Protein 7NGG (pdb70)

Radius of gyration: 19.02 Å; Cα contacts (8 Å, |Δi|>4): 166; chains: 1; bounding box: 42×58×30 Å

Foldseek 3Di:
DLVLLLVQLLVQLLVVLVPDALVPQALCSSCVSSVHDSVVSCVNPVGSLRSLLVNLLVLLVQLVVVLVVCVVPPDPDDPLVSVLVNLVSCLVSCLVRLSSLLNLVVCLVPDVSSVVSVVVSLLVQLVVQLVVLVVCVVVPQAPDDDNSSVVSNVLSVCSSVQSNCCSVVHVVHDPSVCSSVVSSVVVVCVSHPD

Secondary structure (DSSP, 8-state):
-HHHHHHHHHHHHHHHHTTS-GGG--HHHHHHHHT--HHHHHHH-SSHHHHHHHHHHHHHHHHHHHHHHHHHS--S--HHHHHHHHHHHHHHHHHTTHHHHHHHHHHTTT-HHHHHHHHHHHHHHHHHHHHHHHHHHHTTSS---S-HHHHHHHHHHHHHHHHHHHHHT-SS---HHHHHHHHHHHHHHHHH--

Sequence (194 aa):
SGDDRELAILATAENLLEDRPLADISVDDLAKGAGISRPTFYFYFPSKEAVLLTLLDRVVNQADMMALQTLAENPADTDRENMWRTGINVFFETFGSHKAVTRAGQAARATSVEVAELWSTFMQKWIAYTAAVIDAERDRGAAPRTLPAHELATALNLMNERTLFASFAGEQPSVPEARVLDTLVHIWVTSIYGE

Nearest PDB structures (foldseek):
  5nim-assembly1_A  TM=1.004E+00  e=4.561E-25  Mycobacterium tuberculosis
  5nz0-assembly1_A-2  TM=1.003E+00  e=1.054E-24  Mycobacterium tuberculosis H37Rv
  6ho0-assembly1_A-2  TM=9.943E-01  e=3.534E-24  Mycobacterium tuberculosis H37Rv
  5mym-assembly2_C  TM=9.877E-01  e=7.442E-24  Mycobacterium tuberculosis H37Rv
  3qpl-assembly1_A  TM=9.976E-01  e=2.273E-23  Mycobacterium tuberculosis

B-factor: mean 25.17, std 18.99, range [9.94, 260.42]

Solvent-accessible surface area: 10294 Å² total; per-residue (Å²): 94,35,109,90,101,59,110,34,0,12,61,17,1,29,87,33,3,106,122,77,84,24,86,89,1,48,17,79,47,0,4,176,52,14,69,25,57,105,100,38,0,93,165,40,11,104,35,40,97,24,0,5,37,47,0,3,58,97,0,0,52,87,0,5,117,38,21,70,72,42,50,128,88,106,50,149,55,92,109,74,55,68,19,61,44,12,11,48,20,35,31,92,15,7,21,75,34,71,7,0,6,118,13,0,34,72,15,86,95,126,27,109,113,2,38,107,27,7,54,80,22,16,112,98,9,13,53,88,10,8,55,26,0,63,55,10,20,110,158,68,29,6,24,163,66,100,76,11,102,114,10,0,41,60,9,15,94,43,23,31,143,28,10,26,6,8,28,56,59,68,187,111,46,40,87,58,100,120,0,36,60,42,2,2,115,63,10,20,69,40,0,16,35,183

Structure (mmCIF, N/CA/C/O backbone):
data_7NGG
#
_entry.id   7NGG
#
_cell.length_a   121.814
_cell.length_b   121.814
_cell.length_c   33.587
_cell.angle_alpha   90.000
_cell.angle_beta   90.000
_cell.angle_gamma   90.000
#
_symmetry.space_group_name_H-M   'P 41 21 2'
#
loop_
_entity.id
_entity.type
_entity.pdbx_description
1 polymer 'HTH-type transcriptional regulator EthR'
2 non-polymer ~{N}-(4-chlorophenyl)-4-methyl-piperidine-1-carboxamide
3 water water
#
loop_
_atom_site.group_PDB
_atom_site.id
_atom_site.type_symbol
_atom_site.label_atom_id
_atom_site.label_alt_id
_atom_site.label_comp_id
_atom_site.label_asym_id
_atom_site.label_entity_id
_atom_site.label_seq_id
_atom_site.pdbx_PDB_ins_code
_atom_site.Cartn_x
_atom_site.Cartn_y
_atom_site.Cartn_z
_atom_site.occupancy
_atom_site.B_iso_or_equiv
_atom_site.auth_seq_id
_atom_site.auth_comp_id
_atom_site.auth_asym_id
_atom_site.auth_atom_id
_atom_site.pdbx_PDB_model_num
ATOM 1 N N . SER A 1 21 ? -14.452 -64.460 0.509 1.00 59.52 21 SER C N 1
ATOM 2 C CA . SER A 1 21 ? -15.826 -64.664 -0.037 1.00 56.82 21 SER C CA 1
ATOM 3 C C . SER A 1 21 ? -16.861 -63.837 0.731 1.00 55.73 21 SER C C 1
ATOM 4 O O . SER A 1 21 ? -17.861 -63.486 0.146 1.00 51.39 21 SER C O 1
ATOM 7 N N . GLY A 1 22 ? -16.661 -63.600 2.035 1.00 54.86 22 GLY C N 1
ATOM 8 C CA . GLY A 1 22 ? -17.546 -62.705 2.793 1.00 50.91 22 GLY C CA 1
ATOM 9 C C . GLY A 1 22 ? -17.237 -61.279 2.387 1.00 47.94 22 GLY C C 1
ATOM 10 O O . GLY A 1 22 ? -18.078 -60.559 1.858 1.00 38.15 22 GLY C O 1
ATOM 11 N N . ASP A 1 23 ? -15.959 -60.931 2.554 1.00 50.90 23 ASP C N 1
ATOM 12 C CA . ASP A 1 23 ? -15.407 -59.717 2.018 1.00 49.01 23 ASP C CA 1
ATOM 13 C C . ASP A 1 23 ? -15.785 -59.616 0.550 1.00 43.42 23 ASP C C 1
ATOM 14 O O . ASP A 1 23 ? -16.277 -58.592 0.142 1.00 40.61 23 ASP C O 1
ATOM 19 N N . ASP A 1 24 ? -15.586 -60.714 -0.194 1.00 43.64 24 ASP C N 1
ATOM 20 C CA . ASP A 1 24 ? -15.755 -60.691 -1.638 1.00 38.94 24 ASP C CA 1
ATOM 21 C C . ASP A 1 24 ? -17.202 -60.353 -2.033 1.00 31.24 24 ASP C C 1
ATOM 22 O O . ASP A 1 24 ? -17.378 -59.419 -2.816 1.00 30.47 24 ASP C O 1
ATOM 27 N N . ARG A 1 25 ? -18.209 -61.076 -1.526 1.00 29.51 25 ARG C N 1
ATOM 28 C CA . ARG A 1 25 ? -19.604 -60.812 -1.859 1.00 28.41 25 ARG C CA 1
ATOM 29 C C . ARG A 1 25 ? -19.992 -59.409 -1.390 1.00 25.51 25 ARG C C 1
ATOM 30 O O . ARG A 1 25 ? -20.717 -58.734 -2.096 1.00 25.69 25 ARG C O 1
ATOM 38 N N . GLU A 1 26 ? -19.502 -58.988 -0.219 1.00 25.70 26 GLU C N 1
ATOM 39 C CA . GLU A 1 26 ? -19.820 -57.643 0.266 1.00 24.79 26 GLU C CA 1
ATOM 40 C C . GLU A 1 26 ? -19.258 -56.594 -0.705 1.00 23.72 26 GLU C C 1
ATOM 41 O O . GLU A 1 26 ? -19.938 -55.638 -1.061 1.00 23.55 26 GLU C O 1
ATOM 47 N N . LEU A 1 27 ? -17.993 -56.756 -1.088 1.00 24.84 27 LEU C N 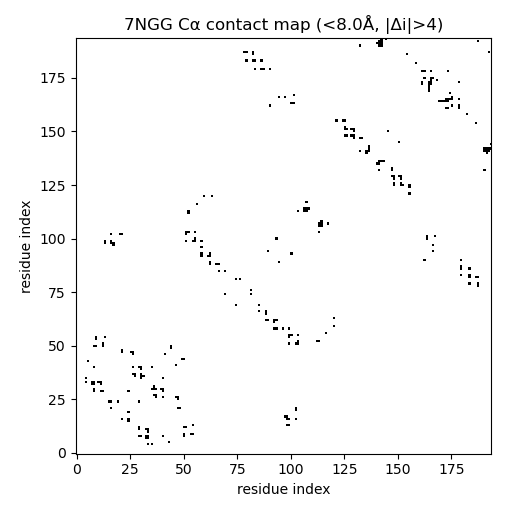1
ATOM 48 C CA . LEU A 1 27 ? -17.354 -55.804 -2.019 1.00 23.14 27 LEU C CA 1
ATOM 49 C C . LEU A 1 27 ? -18.099 -55.764 -3.353 1.00 21.88 27 LEU C C 1
ATOM 50 O O . LEU A 1 27 ? -18.225 -54.704 -3.958 1.00 23.04 27 LEU C O 1
ATOM 55 N N . ALA A 1 28 ? -18.574 -56.924 -3.809 1.00 21.82 28 ALA C N 1
ATOM 56 C CA . ALA A 1 28 ? -19.295 -57.016 -5.069 1.00 22.31 28 ALA C CA 1
ATOM 57 C C . ALA A 1 28 ? -20.635 -56.282 -4.958 1.00 20.29 28 ALA C C 1
ATOM 58 O O . ALA A 1 28 ? -21.075 -55.649 -5.899 1.00 20.41 28 ALA C O 1
ATOM 60 N N . ILE A 1 29 ? -21.301 -56.396 -3.800 1.00 19.34 29 ILE C N 1
ATOM 61 C CA . ILE A 1 29 ? -22.572 -55.664 -3.613 1.00 18.33 29 ILE C CA 1
ATOM 62 C C . ILE A 1 29 ? -22.284 -54.162 -3.727 1.00 17.94 29 ILE C C 1
ATOM 63 O O . ILE A 1 29 ? -23.044 -53.406 -4.362 1.00 17.45 29 ILE C O 1
ATOM 68 N N . LEU A 1 30 ? -21.216 -53.717 -3.057 1.00 19.20 30 LEU C N 1
ATOM 69 C CA . LEU A 1 30 ? -20.887 -52.287 -3.040 1.00 18.96 30 LEU C CA 1
ATOM 70 C C . LEU A 1 30 ? -20.543 -51.807 -4.451 1.00 18.12 30 LEU C C 1
ATOM 71 O O . LEU A 1 30 ? -20.949 -50.740 -4.826 1.00 18.99 30 LEU C O 1
ATOM 76 N N . ALA A 1 31 ? -19.733 -52.584 -5.160 1.00 18.78 31 ALA C N 1
ATOM 77 C CA . ALA A 1 31 ? -19.340 -52.199 -6.510 1.00 18.97 31 ALA C CA 1
ATOM 78 C C . ALA A 1 31 ? -20.560 -52.143 -7.438 1.00 18.39 31 ALA C C 1
ATOM 79 O O . ALA A 1 31 ? -20.702 -51.234 -8.284 1.00 20.52 31 ALA C O 1
ATOM 81 N N . THR A 1 32 ? -21.439 -53.138 -7.314 1.00 19.47 32 THR C N 1
ATOM 82 C CA . THR A 1 32 ? -22.666 -53.138 -8.081 1.00 18.75 32 THR C CA 1
ATOM 83 C C . THR A 1 32 ? -23.503 -51.888 -7.781 1.00 19.20 32 THR C C 1
ATOM 84 O O . THR A 1 32 ? -23.961 -51.223 -8.711 1.00 19.81 32 THR C O 1
ATOM 88 N N . ALA A 1 33 ? -23.697 -51.557 -6.504 1.00 18.63 33 ALA C N 1
ATOM 89 C CA . ALA A 1 33 ? -24.519 -50.398 -6.165 1.00 18.24 33 ALA C CA 1
ATOM 90 C C . ALA A 1 33 ? -23.918 -49.112 -6.761 1.00 16.88 33 ALA C C 1
ATOM 91 O O . ALA A 1 33 ? -24.668 -48.273 -7.272 1.00 19.17 33 ALA C O 1
ATOM 93 N N . GLU A 1 34 ? -22.595 -48.933 -6.632 1.00 17.73 34 GLU C N 1
ATOM 94 C CA . GLU A 1 34 ? -21.981 -47.710 -7.140 1.00 18.20 34 GLU C CA 1
ATOM 95 C C . GLU A 1 34 ? -22.151 -47.626 -8.665 1.00 18.87 34 GLU C C 1
ATOM 96 O O . GLU A 1 34 ? -22.452 -46.567 -9.208 1.00 20.44 34 GLU C O 1
ATOM 102 N N . ASN A 1 35 ? -22.041 -48.762 -9.360 1.00 19.14 35 ASN C N 1
ATOM 103 C CA . ASN A 1 35 ? -22.227 -48.807 -10.809 1.00 21.82 35 ASN C CA 1
ATOM 104 C C . ASN A 1 35 ? -23.678 -48.450 -11.174 1.00 21.98 35 ASN C C 1
ATOM 105 O O . ASN A 1 35 ? -23.896 -47.644 -12.086 1.00 24.37 35 ASN C O 1
ATOM 110 N N . LEU A 1 36 ? -24.659 -49.032 -10.485 1.00 20.38 36 LEU C N 1
ATOM 111 C CA . LEU A 1 36 ? -26.046 -48.779 -10.825 1.00 22.05 36 LEU C CA 1
ATOM 112 C C . LEU A 1 36 ? -26.480 -47.354 -10.484 1.00 22.12 36 LEU C C 1
ATOM 113 O O . LEU A 1 36 ? -27.351 -46.806 -11.183 1.00 23.15 36 LEU C O 1
ATOM 118 N N . LEU A 1 37 ? -25.890 -46.764 -9.441 1.00 20.63 37 LEU C N 1
ATOM 119 C CA . LEU A 1 37 ? -26.236 -45.409 -9.072 1.00 20.45 37 LEU C CA 1
ATOM 120 C C . LEU A 1 37 ? -25.800 -44.413 -10.154 1.00 20.93 37 LEU C C 1
ATOM 121 O O . LEU A 1 37 ? -26.292 -43.321 -10.168 1.00 22.80 37 LEU C O 1
ATOM 126 N N . GLU A 1 38 ? -24.866 -44.793 -11.028 1.00 22.79 38 GLU C N 1
ATOM 127 C CA . GLU A 1 38 ? -24.477 -43.899 -12.113 1.00 25.71 38 GLU C CA 1
ATOM 128 C C . GLU A 1 38 ? -25.641 -43.658 -13.078 1.00 29.56 38 GLU C C 1
ATOM 129 O O . GLU A 1 38 ? -25.696 -42.599 -13.635 1.00 34.44 38 GLU C O 1
ATOM 135 N N . ASP A 1 39 ? -26.591 -44.588 -13.184 1.00 29.01 39 ASP C N 1
ATOM 136 C CA . ASP A 1 39 ? -27.653 -44.468 -14.182 1.00 34.75 39 ASP C CA 1
ATOM 137 C C . ASP A 1 39 ? -29.025 -44.204 -13.564 1.00 32.30 39 ASP C C 1
ATOM 138 O O . ASP A 1 39 ? -29.904 -43.702 -14.280 1.00 33.08 39 ASP C O 1
ATOM 143 N N . ARG A 1 40 ? -29.230 -44.504 -12.278 1.00 29.00 40 ARG C N 1
ATOM 144 C CA . ARG A 1 40 ? -30.540 -44.194 -11.717 1.00 30.40 40 ARG C CA 1
ATOM 145 C C . ARG A 1 40 ? -30.423 -43.975 -10.224 1.00 27.41 40 ARG C C 1
ATOM 146 O O . ARG A 1 40 ? -29.438 -44.368 -9.613 1.00 28.22 40 ARG C O 1
ATOM 154 N N . PRO A 1 41 ? -31.423 -43.309 -9.620 1.00 29.68 41 PRO C N 1
ATOM 155 C CA . PRO A 1 41 ? -31.405 -43.054 -8.190 1.00 28.56 41 PRO C CA 1
ATOM 156 C C . PRO A 1 41 ? -31.636 -44.363 -7.436 1.00 29.04 41 PRO C C 1
ATOM 157 O O . PRO A 1 41 ? -32.173 -45.342 -7.977 1.00 28.63 41 PRO C O 1
ATOM 161 N N . LEU A 1 42 ? -31.309 -44.329 -6.158 1.00 28.51 42 LEU C N 1
ATOM 162 C CA . LEU A 1 42 ? -31.452 -45.506 -5.324 1.00 26.85 42 LEU C CA 1
ATOM 163 C C . LEU A 1 42 ? -32.902 -46.014 -5.303 1.00 28.60 42 LEU C C 1
ATOM 164 O O . LEU A 1 42 ? -33.105 -47.218 -5.258 1.00 29.50 42 LEU C O 1
ATOM 169 N N . ALA A 1 43 ? -33.892 -45.109 -5.355 1.00 30.74 43 ALA C N 1
ATOM 170 C CA . ALA A 1 43 ? -35.307 -45.501 -5.353 1.00 32.76 43 ALA C CA 1
ATOM 171 C C . ALA A 1 43 ? -35.622 -46.452 -6.515 1.00 33.38 43 ALA C C 1
ATOM 172 O O . ALA A 1 43 ? -36.511 -47.284 -6.347 1.00 35.95 43 ALA C O 1
ATOM 174 N N . ASP A 1 44 ? -34.901 -46.343 -7.641 1.00 30.57 44 ASP C N 1
ATOM 175 C CA . ASP A 1 44 ? -35.191 -47.129 -8.844 1.00 32.94 44 ASP C CA 1
ATOM 176 C C . ASP A 1 44 ? -34.261 -48.345 -8.978 1.00 30.57 44 ASP C C 1
ATOM 177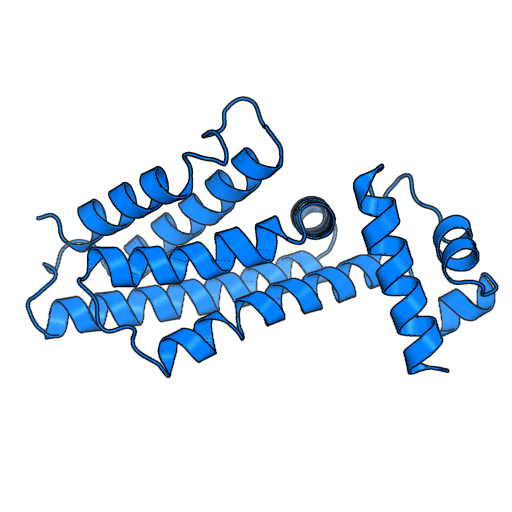 O O . ASP A 1 44 ? -34.284 -49.020 -10.026 1.00 33.44 44 ASP C O 1
ATOM 182 N N . ILE A 1 45 ? -33.457 -48.623 -7.946 1.00 28.43 45 ILE C N 1
ATOM 183 C CA . ILE A 1 45 ? -32.590 -49.809 -7.908 1.00 27.02 45 ILE C CA 1
ATOM 184 C C . ILE A 1 45 ? -33.198 -50.755 -6.883 1.00 28.51 45 ILE C C 1
ATOM 185 O O . ILE A 1 45 ? -33.460 -50.334 -5.781 1.00 31.01 45 ILE C O 1
ATOM 190 N N . SER A 1 46 ? -33.459 -51.993 -7.291 1.00 27.49 46 SER C N 1
ATOM 191 C CA . SER A 1 46 ? -34.068 -52.957 -6.386 1.00 28.41 46 SER C CA 1
ATOM 192 C C . SER A 1 46 ? -32.977 -53.790 -5.708 1.00 27.43 46 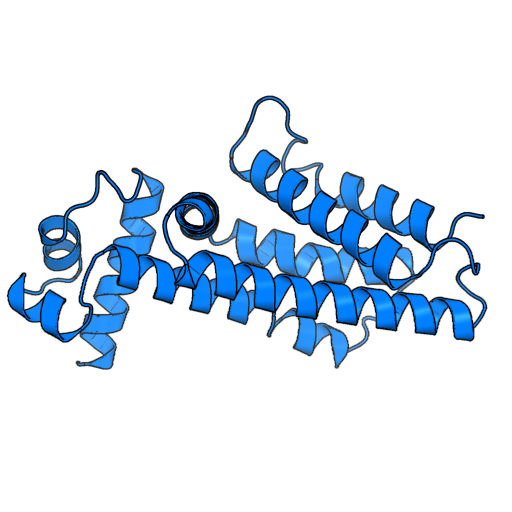SER C C 1
ATOM 193 O O . SER A 1 46 ? -31.871 -53.882 -6.212 1.00 26.01 46 SER C O 1
ATOM 196 N N . VAL A 1 47 ? -33.332 -54.444 -4.600 1.00 26.35 47 VAL C N 1
ATOM 197 C CA . VAL A 1 47 ? -32.470 -55.449 -4.001 1.00 26.46 47 VAL C CA 1
ATOM 198 C C . VAL A 1 47 ? -32.195 -56.562 -5.022 1.00 27.55 47 VAL C C 1
ATOM 199 O O . VAL A 1 47 ? -31.079 -57.030 -5.087 1.00 25.48 47 VAL C O 1
ATOM 203 N N . ASP A 1 48 ? -33.183 -56.954 -5.839 1.00 30.77 48 ASP C N 1
ATOM 204 C CA . ASP A 1 48 ? -32.914 -57.980 -6.856 1.00 32.81 48 ASP C CA 1
ATOM 205 C C . ASP A 1 48 ? -31.821 -57.466 -7.809 1.00 30.31 48 ASP C C 1
ATOM 206 O O . ASP A 1 48 ? -30.936 -58.251 -8.183 1.00 28.72 48 ASP C O 1
ATOM 211 N N . ASP A 1 49 ? -31.850 -56.173 -8.178 1.00 29.64 49 ASP C N 1
ATOM 212 C CA . ASP A 1 49 ? -30.828 -55.633 -9.083 1.00 28.84 49 ASP C CA 1
ATOM 213 C C . ASP A 1 49 ? -29.449 -55.768 -8.423 1.00 24.70 49 ASP C C 1
ATOM 214 O O . ASP A 1 49 ? -28.475 -56.134 -9.065 1.00 25.12 49 ASP C O 1
ATOM 219 N N . LEU A 1 50 ? -29.356 -55.442 -7.127 1.00 23.77 50 LEU C N 1
ATOM 220 C CA . LEU A 1 50 ? -28.073 -55.498 -6.432 1.00 21.19 50 LEU C CA 1
ATOM 221 C C . LEU A 1 50 ? -27.584 -56.948 -6.343 1.00 20.23 50 LEU C C 1
ATOM 222 O O . LEU A 1 50 ? -26.409 -57.205 -6.540 1.00 20.81 50 LEU C O 1
ATOM 227 N N . ALA A 1 51 ? -28.478 -57.860 -5.958 1.00 22.53 51 ALA C N 1
ATOM 228 C CA . ALA A 1 51 ? -28.094 -59.263 -5.786 1.00 22.43 51 ALA C CA 1
ATOM 229 C C . ALA A 1 51 ? -27.634 -59.813 -7.138 1.00 22.57 51 ALA C C 1
ATOM 230 O O . ALA A 1 51 ? -26.601 -60.435 -7.234 1.00 23.26 51 ALA C O 1
ATOM 232 N N . LYS A 1 52 ? -28.394 -59.511 -8.201 1.00 25.04 52 LYS C N 1
ATOM 233 C CA . LYS A 1 52 ? -28.071 -60.010 -9.548 1.00 27.86 52 LYS C CA 1
ATOM 234 C C . LYS A 1 52 ? -26.678 -59.516 -9.965 1.00 26.55 52 LYS C C 1
ATOM 235 O O . LYS A 1 52 ? -25.851 -60.331 -10.396 1.00 26.24 52 LYS C O 1
ATOM 241 N N . GLY A 1 53 ? -26.395 -58.217 -9.793 1.00 24.75 53 GLY C N 1
ATOM 242 C CA . GLY A 1 53 ? -25.128 -57.672 -10.218 1.00 24.91 53 GLY C CA 1
ATOM 243 C C . GLY A 1 53 ? -23.977 -58.250 -9.440 1.00 25.16 53 GLY C C 1
ATOM 244 O O . GLY A 1 53 ? -22.876 -58.431 -9.942 1.00 25.61 53 GLY C O 1
ATOM 245 N N . ALA A 1 54 ? -24.246 -58.550 -8.163 1.00 24.96 54 ALA C N 1
ATOM 246 C CA . ALA A 1 54 ? -23.231 -59.092 -7.293 1.00 24.14 54 ALA C CA 1
ATOM 247 C C . ALA A 1 54 ? -23.114 -60.615 -7.438 1.00 25.55 54 ALA C C 1
ATOM 248 O O . ALA A 1 54 ? -22.212 -61.185 -6.856 1.00 25.70 54 ALA C O 1
ATOM 250 N N . GLY A 1 55 ? -23.984 -61.257 -8.222 1.00 24.45 55 GLY C N 1
ATOM 251 C CA . GLY A 1 55 ? -23.886 -62.716 -8.424 1.00 24.77 55 GLY C CA 1
ATOM 252 C C . GLY A 1 55 ? -24.268 -63.525 -7.174 1.00 22.97 55 GLY C C 1
ATOM 253 O O . GLY A 1 55 ? -23.693 -64.608 -6.925 1.00 24.93 55 GLY C O 1
ATOM 254 N N . ILE A 1 56 ? -25.235 -63.023 -6.402 1.00 21.09 56 ILE C N 1
ATOM 255 C CA . ILE A 1 56 ? -25.742 -63.696 -5.183 1.00 20.53 56 ILE C CA 1
ATOM 256 C C . ILE A 1 56 ? -27.263 -63.725 -5.256 1.00 18.87 56 ILE C C 1
ATOM 257 O O . ILE A 1 56 ? -27.889 -63.016 -6.043 1.00 21.22 56 ILE C O 1
ATOM 262 N N . SER A 1 57 ? -27.852 -64.507 -4.354 1.00 19.13 57 SER C N 1
ATOM 263 C CA . SER A 1 57 ? -29.301 -64.526 -4.174 1.00 18.75 57 SER C CA 1
ATOM 264 C C . SER A 1 57 ? -29.740 -63.353 -3.282 1.00 18.21 57 SER C C 1
ATOM 265 O O . SER A 1 57 ? -28.935 -62.724 -2.587 1.00 18.69 57 SER C O 1
ATOM 268 N N . ARG A 1 58 ? -31.042 -63.077 -3.309 1.00 20.07 58 ARG C N 1
ATOM 269 C CA . ARG A 1 58 ? -31.671 -62.062 -2.494 1.00 21.43 58 ARG C CA 1
ATOM 270 C C . ARG A 1 58 ? -31.433 -62.385 -1.016 1.00 18.89 58 ARG C C 1
ATOM 271 O O . ARG A 1 58 ? -31.012 -61.501 -0.260 1.00 19.12 58 ARG C O 1
ATOM 279 N N . PRO A 1 59 ? -31.669 -63.615 -0.508 1.00 18.31 59 PRO C N 1
ATOM 280 C CA . PRO A 1 59 ? -31.439 -63.840 0.914 1.00 18.02 59 PRO C CA 1
ATOM 281 C C . PRO A 1 59 ? -29.955 -63.734 1.275 1.00 15.75 59 PRO C C 1
ATOM 282 O O . PRO A 1 59 ? -29.632 -63.301 2.406 1.00 16.84 59 PRO C O 1
ATOM 286 N N . THR A 1 60 ? -29.052 -64.068 0.347 1.00 15.49 60 THR C N 1
ATOM 287 C CA . THR A 1 60 ? -27.653 -63.857 0.637 1.00 14.90 60 THR C CA 1
ATOM 288 C C . THR A 1 60 ? -27.354 -62.352 0.784 1.00 15.30 60 THR C C 1
ATOM 289 O O . THR A 1 60 ? -26.546 -61.967 1.630 1.00 16.83 60 THR C O 1
ATOM 293 N N . PHE A 1 61 ? -27.960 -61.502 -0.054 1.00 15.83 61 PHE C N 1
ATOM 294 C CA . PHE A 1 61 ? -27.812 -60.057 0.070 1.00 16.77 61 PHE C CA 1
ATOM 295 C C . PHE A 1 61 ? -28.114 -59.633 1.520 1.00 17.28 61 PHE C C 1
ATOM 296 O O . PHE A 1 61 ? -27.357 -58.855 2.120 1.00 17.68 61 PHE C O 1
ATOM 304 N N . TYR A 1 62 ? -29.230 -60.133 2.078 1.00 17.41 62 TYR C N 1
ATOM 305 C CA . TYR A 1 62 ? -29.720 -59.696 3.394 1.00 18.40 62 TYR C CA 1
ATOM 306 C C . TYR A 1 62 ? -28.792 -60.191 4.514 1.00 18.05 62 TYR C C 1
ATOM 307 O O . TYR A 1 62 ? -28.834 -59.668 5.628 1.00 20.64 62 TYR C O 1
ATOM 316 N N . PHE A 1 63 ? -27.950 -61.183 4.245 1.00 17.69 63 PHE C N 1
ATOM 317 C CA . PHE A 1 63 ? -26.908 -61.539 5.184 1.00 17.85 63 PHE C CA 1
ATOM 318 C C . PHE A 1 63 ? -25.890 -60.403 5.350 1.00 18.90 63 PHE C C 1
ATOM 319 O O . PHE A 1 63 ? -25.386 -60.148 6.445 1.00 21.68 63 PHE C O 1
ATOM 327 N N . TYR A 1 64 ? -25.590 -59.727 4.243 1.00 18.91 64 TYR C N 1
ATOM 328 C CA . TYR A 1 64 ? -24.561 -58.688 4.237 1.00 20.32 64 TYR C CA 1
ATOM 329 C C . TYR A 1 64 ? -25.095 -57.274 4.539 1.00 20.98 64 TYR C C 1
ATOM 330 O O . TYR A 1 64 ? -24.368 -56.498 5.176 1.00 24.97 64 TYR C O 1
ATOM 339 N N . PHE A 1 65 ? -26.319 -56.945 4.110 1.00 20.05 65 PHE C N 1
ATOM 340 C CA . PHE A 1 65 ? -26.912 -55.644 4.353 1.00 20.85 65 PHE C CA 1
ATOM 341 C C . PHE A 1 65 ? -28.401 -55.769 4.605 1.00 21.90 65 PHE C C 1
ATOM 342 O O . PHE A 1 65 ? -29.053 -56.603 4.017 1.00 22.49 65 PHE C O 1
ATOM 350 N N . PRO A 1 66 ? -28.990 -54.980 5.522 1.00 25.88 66 PRO C N 1
ATOM 351 C CA . PRO A 1 66 ? -30.422 -55.069 5.771 1.00 27.07 66 PRO C CA 1
ATOM 352 C C . PRO A 1 66 ? -31.297 -54.377 4.731 1.00 26.45 66 PRO C C 1
ATOM 353 O O . PRO A 1 66 ? -32.467 -54.643 4.701 1.00 28.40 66 PRO C O 1
ATOM 357 N N . SER A 1 67 ? -30.707 -53.528 3.894 1.00 23.57 67 SER C N 1
ATOM 358 C CA . SER A 1 67 ? -31.482 -52.712 2.968 1.00 24.07 67 SER C CA 1
ATOM 359 C C . SER A 1 67 ? -30.540 -52.105 1.942 1.00 22.08 67 SER C C 1
ATOM 360 O O . SER A 1 67 ? -29.339 -52.065 2.206 1.00 22.37 67 SER C O 1
ATOM 363 N N . LYS A 1 68 ? -31.105 -51.591 0.843 1.00 24.71 68 LYS C N 1
ATOM 364 C CA . LYS A 1 68 ? -30.316 -50.885 -0.131 1.00 23.65 68 LYS C CA 1
ATOM 365 C C . LYS A 1 68 ? -29.822 -49.566 0.481 1.00 22.42 68 LYS C C 1
ATOM 366 O O . LYS A 1 68 ? -28.741 -49.118 0.095 1.00 22.48 68 LYS C O 1
ATOM 372 N N . GLU A 1 69 ? -30.579 -48.988 1.432 1.00 24.02 69 GLU C N 1
ATOM 373 C CA . GLU A 1 69 ? -30.161 -47.749 2.076 1.00 24.17 69 GLU C CA 1
ATOM 374 C C . GLU A 1 69 ? -28.858 -47.991 2.852 1.00 21.70 69 GLU C C 1
ATOM 375 O O . GLU A 1 69 ? -27.951 -47.155 2.866 1.00 23.35 69 GLU C O 1
ATOM 381 N N . ALA A 1 70 ? -28.736 -49.159 3.488 1.00 21.92 70 ALA C N 1
ATOM 382 C CA . ALA A 1 70 ? -27.510 -49.479 4.241 1.00 19.96 70 ALA C CA 1
ATOM 383 C C . ALA A 1 70 ? -26.290 -49.616 3.312 1.00 19.55 70 ALA C C 1
ATOM 384 O O . ALA A 1 70 ? -25.167 -49.285 3.682 1.00 18.90 70 ALA C O 1
ATOM 386 N N . VAL A 1 71 ? -26.503 -50.137 2.104 1.00 18.55 71 VAL C N 1
ATOM 387 C CA . VAL A 1 71 ? -25.447 -50.210 1.099 1.00 18.65 71 VAL C CA 1
ATOM 388 C C . VAL A 1 71 ? -24.945 -48.795 0.796 1.00 17.71 71 VAL C C 1
ATOM 389 O O . VAL A 1 71 ? -23.755 -48.583 0.733 1.00 17.38 71 VAL C O 1
ATOM 393 N N . LEU A 1 72 ? -25.873 -47.870 0.538 1.00 17.81 72 LEU C N 1
ATOM 394 C CA . LEU A 1 72 ? -25.472 -46.489 0.212 1.00 19.14 72 LEU C CA 1
ATOM 395 C C . LEU A 1 72 ? -24.716 -45.862 1.393 1.00 18.41 72 LEU C C 1
ATOM 396 O O . LEU A 1 72 ? -23.721 -45.179 1.199 1.00 17.91 72 LEU C O 1
ATOM 401 N N . LEU A 1 73 ? -25.189 -46.107 2.614 1.00 18.77 73 LEU C N 1
ATOM 402 C CA . LEU A 1 73 ? -24.477 -45.570 3.792 1.00 19.61 73 LEU C CA 1
ATOM 403 C C . LEU A 1 73 ? -23.028 -46.058 3.823 1.00 18.77 73 LEU C C 1
ATOM 404 O O . LEU A 1 73 ? -22.125 -45.274 4.024 1.00 19.62 73 LEU C O 1
ATOM 409 N N . THR A 1 74 ? -22.816 -47.347 3.562 1.00 19.74 74 THR C N 1
ATOM 410 C CA . THR A 1 74 ? -21.479 -47.893 3.567 1.00 18.49 74 THR C CA 1
ATOM 411 C C . THR A 1 74 ? -20.624 -47.267 2.443 1.00 18.23 74 THR C C 1
ATOM 412 O O . THR A 1 74 ? -19.443 -47.012 2.643 1.00 17.59 74 THR C O 1
ATOM 416 N N . LEU A 1 75 ? -21.189 -47.122 1.237 1.00 18.36 75 LEU C N 1
ATOM 417 C CA . LEU A 1 75 ? -20.471 -46.469 0.135 1.00 18.29 75 LEU C CA 1
ATOM 418 C C . LEU A 1 75 ? -20.060 -45.044 0.530 1.00 16.93 75 LEU C C 1
ATOM 419 O O . LEU A 1 75 ? -18.954 -44.627 0.268 1.00 17.29 75 LEU C O 1
ATOM 424 N N . LEU A 1 76 ? -21.018 -44.268 1.047 1.00 17.28 76 LEU C N 1
ATOM 425 C CA . LEU A 1 76 ? -20.716 -42.876 1.397 1.00 16.94 76 LEU C CA 1
ATOM 426 C C . LEU A 1 76 ? -19.633 -42.829 2.481 1.00 17.09 76 LEU C C 1
ATOM 427 O O . LEU A 1 76 ? -18.740 -42.010 2.447 1.00 17.44 76 LEU C O 1
ATOM 432 N N . ASP A 1 77 ? -19.747 -43.717 3.463 1.00 16.92 77 ASP C N 1
ATOM 433 C CA . ASP A 1 77 ? -18.748 -43.790 4.524 1.00 17.62 77 ASP C CA 1
ATOM 434 C C . ASP A 1 77 ? -17.358 -44.037 3.927 1.00 17.12 77 ASP C C 1
ATOM 435 O O . ASP A 1 77 ? -16.390 -43.400 4.302 1.00 17.49 77 ASP C O 1
ATOM 440 N N . ARG A 1 78 ? -17.262 -44.922 2.927 1.00 17.65 78 ARG C N 1
ATOM 441 C CA . ARG A 1 78 ? -15.966 -45.206 2.363 1.00 18.20 78 ARG C CA 1
ATOM 442 C C . ARG A 1 78 ? -15.423 -43.954 1.646 1.00 16.96 78 ARG C C 1
ATOM 443 O O . ARG A 1 78 ? -14.256 -43.626 1.757 1.00 17.78 78 ARG C O 1
ATOM 451 N N . VAL A 1 79 ? -16.278 -43.272 0.878 1.00 17.58 79 VAL C N 1
ATOM 452 C CA . VAL A 1 79 ? -15.821 -42.089 0.090 1.00 17.66 79 VAL C CA 1
ATOM 453 C C . VAL A 1 79 ? -15.452 -40.927 1.032 1.00 16.46 79 VAL C C 1
ATOM 454 O O . VAL A 1 79 ? -14.441 -40.257 0.793 1.00 16.98 79 VAL C O 1
ATOM 458 N N . VAL A 1 80 ? -16.247 -40.679 2.075 1.00 16.66 80 VAL C N 1
ATOM 459 C CA . VAL A 1 80 ? -15.940 -39.576 2.960 1.00 16.82 80 VAL C CA 1
ATOM 460 C C . VAL A 1 80 ? -14.637 -39.866 3.711 1.00 16.20 80 VAL C C 1
ATOM 461 O O . VAL A 1 80 ? -13.820 -38.978 3.898 1.00 16.66 80 VAL C O 1
ATOM 465 N N . ASN A 1 81 ? -14.456 -41.111 4.156 1.00 16.42 81 ASN C N 1
ATOM 466 C CA . ASN A 1 81 ? -13.193 -41.453 4.796 1.00 17.81 81 ASN C CA 1
ATOM 467 C C . ASN A 1 81 ? -12.022 -41.391 3.806 1.00 17.36 81 ASN C C 1
ATOM 468 O O . ASN A 1 81 ? -10.938 -41.040 4.212 1.00 17.47 81 ASN C O 1
ATOM 473 N N . GLN A 1 82 ? -12.236 -41.700 2.526 1.00 17.57 82 GLN C N 1
ATOM 474 C CA . GLN A 1 82 ? -11.155 -41.565 1.578 1.00 17.62 82 GLN C CA 1
ATOM 475 C C . GLN A 1 82 ? -10.714 -40.099 1.477 1.00 16.80 82 GLN C C 1
ATOM 476 O O . GLN A 1 82 ? -9.500 -39.799 1.481 1.00 17.48 82 GLN C O 1
ATOM 482 N N . ALA A 1 83 ? -11.683 -39.181 1.395 1.00 15.66 83 ALA C N 1
ATOM 483 C CA . ALA A 1 83 ? -11.322 -37.769 1.367 1.00 15.38 83 ALA C CA 1
ATOM 484 C C . ALA A 1 83 ? -10.585 -37.361 2.646 1.00 15.34 83 ALA C C 1
ATOM 485 O O . ALA A 1 83 ? -9.602 -36.618 2.607 1.00 15.50 83 ALA C O 1
ATOM 487 N N . ASP A 1 84 ? -11.125 -37.791 3.791 1.00 15.06 84 ASP C N 1
ATOM 488 C CA . ASP A 1 84 ? -10.567 -37.412 5.069 1.00 16.17 84 ASP C CA 1
ATOM 489 C C . ASP A 1 84 ? -9.118 -37.907 5.197 1.00 16.25 84 ASP C C 1
ATOM 490 O O . ASP A 1 84 ? -8.257 -37.169 5.670 1.00 16.55 84 ASP C O 1
ATOM 495 N N A MET A 1 85 ? -8.894 -39.164 4.811 0.50 16.41 85 MET C N 1
ATOM 496 N N B MET A 1 85 ? -8.834 -39.156 4.807 0.50 17.18 85 MET C N 1
ATOM 497 C CA A MET A 1 85 ? -7.583 -39.743 4.910 0.50 17.98 85 MET C CA 1
ATOM 498 C CA B MET A 1 85 ? -7.503 -39.721 4.927 0.50 19.05 85 MET C CA 1
ATOM 499 C C A MET A 1 85 ? -6.600 -39.014 3.980 0.50 17.54 85 MET C C 1
ATOM 500 C C B MET A 1 85 ? -6.545 -38.998 3.975 0.50 17.74 85 MET C C 1
ATOM 501 O O A MET A 1 85 ? -5.465 -38.803 4.339 0.50 18.22 85 MET C O 1
ATOM 502 O O B MET A 1 85 ? -5.384 -38.807 4.303 0.50 18.54 85 MET C O 1
ATOM 511 N N . ALA A 1 86 ? -7.049 -38.636 2.787 1.00 17.35 86 ALA C N 1
ATOM 512 C CA . ALA A 1 86 ? -6.210 -37.866 1.863 1.00 17.35 86 ALA C CA 1
ATOM 513 C C . ALA A 1 86 ? -5.846 -36.511 2.490 1.00 16.07 86 ALA C C 1
ATOM 514 O O . ALA A 1 86 ? -4.732 -36.074 2.405 1.00 17.59 86 ALA C O 1
ATOM 516 N N . LEU A 1 87 ? -6.818 -35.832 3.081 1.00 16.42 87 LEU C N 1
ATOM 517 C CA . LEU A 1 87 ? -6.526 -34.564 3.735 1.00 16.78 87 LEU C CA 1
ATOM 518 C C . LEU A 1 87 ? -5.510 -34.754 4.871 1.00 17.17 87 LEU C C 1
ATOM 519 O O . LEU A 1 87 ? -4.624 -33.936 5.044 1.00 18.76 87 LEU C O 1
ATOM 524 N N . GLN A 1 88 ? -5.639 -35.844 5.630 1.00 18.68 88 GLN C N 1
ATOM 525 C CA . GLN A 1 88 ? -4.684 -36.112 6.710 1.00 19.51 88 GLN C CA 1
ATOM 526 C C . GLN A 1 88 ? -3.287 -36.320 6.130 1.00 21.48 88 GLN C C 1
ATOM 527 O O . GLN A 1 88 ? -2.315 -35.886 6.714 1.00 21.31 88 GLN C O 1
ATOM 533 N N . THR A 1 89 ? -3.189 -36.982 4.980 1.00 22.57 89 THR C N 1
ATOM 534 C CA . THR A 1 89 ? -1.881 -37.194 4.383 1.00 23.99 89 THR C CA 1
ATOM 535 C C . THR A 1 89 ? -1.256 -35.848 4.019 1.00 24.30 89 THR C C 1
ATOM 536 O O . THR A 1 89 ? -0.085 -35.597 4.266 1.00 27.17 89 THR C O 1
ATOM 540 N N . LEU A 1 90 ? -2.066 -35.006 3.389 1.00 23.39 90 LEU C N 1
ATOM 541 C CA . LEU A 1 90 ? -1.631 -33.715 2.980 1.00 25.44 90 LEU C CA 1
ATOM 542 C C . LEU A 1 90 ? -1.191 -32.905 4.202 1.00 25.72 90 LEU C C 1
ATOM 543 O O . LEU A 1 90 ? -0.157 -32.246 4.164 1.00 29.52 90 LEU C O 1
ATOM 548 N N . ALA A 1 91 ? -1.949 -33.018 5.298 1.00 25.33 91 ALA C N 1
ATOM 549 C CA . ALA A 1 91 ? -1.644 -32.289 6.510 1.00 28.01 91 ALA C CA 1
ATOM 550 C C . ALA A 1 91 ? -0.275 -32.706 7.071 1.00 31.14 91 ALA C C 1
ATOM 551 O O . ALA A 1 91 ? 0.395 -31.895 7.683 1.00 37.73 91 ALA C O 1
ATOM 553 N N . GLU A 1 92 ? 0.129 -33.963 6.854 1.00 33.94 92 GLU C N 1
ATOM 554 C CA . GLU A 1 92 ? 1.404 -34.500 7.337 1.00 39.36 92 GLU C CA 1
ATOM 555 C C . GLU A 1 92 ? 2.568 -34.130 6.422 1.00 41.50 92 GLU C C 1
ATOM 556 O O . GLU A 1 92 ? 3.692 -34.234 6.835 1.00 49.42 92 GLU C O 1
ATOM 562 N N . ASN A 1 93 ? 2.287 -33.815 5.154 1.00 43.87 93 ASN C N 1
ATOM 563 C CA . ASN A 1 93 ? 3.307 -33.576 4.128 1.00 48.75 93 ASN C CA 1
ATOM 564 C C . ASN A 1 93 ? 3.119 -32.211 3.493 1.00 53.25 93 ASN C C 1
ATOM 565 O O . ASN A 1 93 ? 2.732 -32.150 2.323 1.00 56.51 93 ASN C O 1
ATOM 570 N N . PRO A 1 94 ? 3.394 -31.112 4.237 1.00 53.90 94 PRO C N 1
ATOM 571 C CA . PRO A 1 94 ? 3.263 -29.758 3.691 1.00 53.95 94 PRO C CA 1
ATOM 572 C C . PRO A 1 94 ? 3.881 -29.602 2.287 1.00 58.03 94 PRO C C 1
ATOM 573 O O . PRO A 1 94 ? 5.111 -29.514 2.111 1.00 44.68 94 PRO C O 1
ATOM 577 N N . ALA A 1 95 ? 3.033 -29.573 1.247 1.00 68.13 95 ALA C N 1
ATOM 578 C CA . ALA A 1 95 ? 3.578 -29.149 -0.025 1.00 75.33 95 ALA C CA 1
ATOM 579 C C . ALA A 1 95 ? 4.218 -27.775 0.275 1.00 95.94 95 ALA C C 1
ATOM 580 O O . ALA A 1 95 ? 3.795 -27.084 1.252 1.00 127.93 95 ALA C O 1
ATOM 582 N N . ASP A 1 96 ? 5.406 -27.579 -0.320 1.00 143.17 96 ASP C N 1
ATOM 583 C CA . ASP A 1 96 ? 6.210 -26.377 -0.270 1.00 144.13 96 ASP C CA 1
ATOM 584 C C . ASP A 1 96 ? 5.440 -25.425 -1.155 1.00 164.60 96 ASP C C 1
ATOM 585 O O . ASP A 1 96 ? 5.193 -25.774 -2.287 1.00 155.55 96 ASP C O 1
ATOM 590 N N . THR A 1 97 ? 4.955 -24.313 -0.629 1.00 175.79 97 THR C N 1
ATOM 591 C CA . THR A 1 97 ? 3.866 -23.700 -1.370 1.00 183.90 97 THR C CA 1
ATOM 592 C C . THR A 1 97 ? 3.597 -22.240 -1.023 1.00 149.85 97 THR C C 1
ATOM 593 O O . THR A 1 97 ? 3.814 -21.810 0.085 1.00 123.69 97 THR C O 1
ATOM 597 N N . ASP A 1 98 ? 2.983 -21.491 -1.930 1.00 130.28 98 ASP C N 1
ATOM 598 C CA . ASP A 1 98 ? 2.545 -20.239 -1.392 1.00 121.52 98 ASP C CA 1
ATOM 599 C C . ASP A 1 98 ? 1.212 -20.512 -0.659 1.00 52.41 98 ASP C C 1
ATOM 600 O O . ASP A 1 98 ? 0.666 -21.608 -0.666 1.00 30.85 98 ASP C O 1
ATOM 605 N N . ARG A 1 99 ? 0.662 -19.509 0.036 1.00 29.74 99 ARG C N 1
ATOM 606 C CA . ARG A 1 99 ? -0.617 -19.671 0.782 1.00 25.17 99 ARG C CA 1
ATOM 607 C C . ARG A 1 99 ? -1.757 -20.060 -0.169 1.00 22.68 99 ARG C C 1
ATOM 608 O O . ARG A 1 99 ? -2.608 -20.873 0.161 1.00 23.21 99 ARG C O 1
ATOM 616 N N . GLU A 1 100 ? -1.792 -19.481 -1.367 1.00 20.98 100 GLU C N 1
ATOM 617 C CA . GLU A 1 100 ? -2.823 -19.812 -2.258 1.00 24.09 100 GLU C CA 1
ATOM 618 C C . GLU A 1 100 ? -2.768 -21.287 -2.682 1.00 19.33 100 GLU C C 1
ATOM 619 O O . GLU A 1 100 ? -3.810 -21.960 -2.713 1.00 22.36 100 GLU C O 1
ATOM 625 N N . ASN A 1 101 ? -1.567 -21.779 -2.994 1.00 20.11 101 ASN C N 1
ATOM 626 C CA . ASN A 1 101 ? -1.390 -23.161 -3.399 1.00 21.21 101 ASN C CA 1
ATOM 627 C C . ASN A 1 101 ? -1.724 -24.124 -2.261 1.00 18.35 101 ASN C C 1
ATOM 628 O O . ASN A 1 101 ? -2.265 -25.181 -2.502 1.00 21.62 101 ASN C O 1
ATOM 633 N N . MET A 1 102 ? -1.438 -23.725 -1.024 1.00 18.91 102 MET C N 1
ATOM 634 C CA . MET A 1 102 ? -1.739 -24.498 0.183 1.00 19.23 102 MET C CA 1
ATOM 635 C C . MET A 1 102 ? -3.246 -24.806 0.176 1.00 19.49 102 MET C C 1
ATOM 636 O O . MET A 1 102 ? -3.628 -25.950 0.321 1.00 18.75 102 MET C O 1
ATOM 641 N N . TRP A 1 103 ? -4.082 -23.775 0.020 1.00 18.09 103 TRP C N 1
ATOM 642 C CA . TRP A 1 103 ? -5.530 -23.950 0.041 1.00 17.14 103 TRP C CA 1
ATOM 643 C C . TRP A 1 103 ? -6.031 -24.686 -1.214 1.00 15.06 103 TRP C C 1
ATOM 644 O O . TRP A 1 103 ? -6.893 -25.521 -1.114 1.00 15.66 103 TRP C O 1
ATOM 655 N N . ARG A 1 104 ? -5.461 -24.394 -2.390 1.00 15.47 104 ARG C N 1
ATOM 656 C CA . ARG A 1 104 ? -5.858 -25.062 -3.630 1.00 14.46 104 ARG C CA 1
ATOM 657 C C . ARG A 1 104 ? -5.628 -26.581 -3.528 1.00 13.87 104 ARG C C 1
ATOM 658 O O . ARG A 1 104 ? -6.504 -27.388 -3.909 1.00 12.66 104 ARG C O 1
ATOM 666 N N . THR A 1 105 ? -4.443 -26.976 -3.048 1.00 14.19 105 THR C N 1
ATOM 667 C CA . THR A 1 105 ? -4.149 -28.391 -2.945 1.00 13.99 105 THR C CA 1
ATOM 668 C C . THR A 1 105 ? -5.133 -29.076 -1.979 1.00 13.20 105 THR C C 1
ATOM 669 O O . THR A 1 105 ? -5.529 -30.210 -2.184 1.00 13.63 105 THR C O 1
ATOM 673 N N . GLY A 1 106 ? -5.527 -28.375 -0.907 1.00 13.58 106 GLY C N 1
ATOM 674 C CA . GLY A 1 106 ? -6.494 -28.893 0.079 1.00 13.96 106 GLY C CA 1
ATOM 675 C C . GLY A 1 106 ? -7.887 -29.014 -0.514 1.00 12.19 106 GLY C C 1
ATOM 676 O O . GLY A 1 106 ? -8.516 -30.027 -0.365 1.00 13.34 106 GLY C O 1
ATOM 677 N N . ILE A 1 107 ? -8.392 -27.941 -1.141 1.00 11.73 107 ILE C N 1
ATOM 678 C CA . ILE A 1 107 ? -9.714 -28.020 -1.762 1.00 11.66 107 ILE C CA 1
ATOM 679 C C . ILE A 1 107 ? -9.734 -29.141 -2.814 1.00 11.16 107 ILE C C 1
ATOM 680 O O . ILE A 1 107 ? -10.713 -29.869 -2.970 1.00 12.05 107 ILE C O 1
ATOM 685 N N . ASN A 1 108 ? -8.613 -29.294 -3.522 1.00 11.16 108 ASN C N 1
ATOM 686 C CA . ASN A 1 108 ? -8.506 -30.287 -4.577 1.00 11.65 108 ASN C CA 1
ATOM 687 C C . ASN A 1 108 ? -8.694 -31.722 -4.081 1.00 12.10 108 ASN C C 1
ATOM 688 O O . ASN A 1 108 ? -9.175 -32.578 -4.795 1.00 12.75 108 ASN C O 1
ATOM 693 N N . VAL A 1 109 ? -8.348 -32.004 -2.822 1.00 13.35 109 VAL C N 1
ATOM 694 C CA . VAL A 1 109 ? -8.579 -33.324 -2.258 1.00 14.02 109 VAL C CA 1
ATOM 695 C C . VAL A 1 109 ? -10.055 -33.690 -2.392 1.00 12.45 109 VAL C C 1
ATOM 696 O O . VAL A 1 109 ? -10.386 -34.802 -2.753 1.00 13.63 109 VAL C O 1
ATOM 700 N N . PHE A 1 110 ? -10.935 -32.741 -2.065 1.00 12.56 110 PHE C N 1
ATOM 701 C CA . PHE A 1 110 ? -12.366 -32.965 -2.130 1.00 12.96 110 PHE C CA 1
ATOM 702 C C . PHE A 1 110 ? -12.862 -32.968 -3.583 1.00 12.36 110 PHE C C 1
ATOM 703 O O . PHE A 1 110 ? -13.680 -33.789 -3.961 1.00 12.97 110 PHE C O 1
ATOM 711 N N . PHE A 1 111 ? -12.380 -32.001 -4.370 1.00 12.17 111 PHE C N 1
ATOM 712 C CA . PHE A 1 111 ? -12.729 -31.936 -5.797 1.00 12.05 111 PHE C CA 1
ATOM 713 C C . PHE A 1 111 ? -12.446 -33.274 -6.496 1.00 12.45 111 PHE C C 1
ATOM 714 O O . PHE A 1 111 ? -13.301 -33.820 -7.194 1.00 13.69 111 PHE C O 1
ATOM 722 N N . GLU A 1 112 ? -11.241 -33.810 -6.287 1.00 12.89 112 GLU C N 1
ATOM 723 C CA . GLU A 1 112 ? -10.884 -35.061 -6.953 1.00 14.60 112 GLU C CA 1
ATOM 724 C C . GLU A 1 112 ? -11.556 -36.281 -6.311 1.00 14.24 112 GLU C C 1
ATOM 725 O O . GLU A 1 112 ? -12.014 -37.176 -7.010 1.00 15.44 112 GLU C O 1
ATOM 731 N N . THR A 1 113 ? -11.616 -36.343 -4.976 1.00 14.24 113 THR C N 1
ATOM 732 C CA . THR A 1 113 ? -12.147 -37.554 -4.350 1.00 14.54 113 THR C CA 1
ATOM 733 C C . THR A 1 113 ? -13.642 -37.675 -4.656 1.00 14.68 113 THR C C 1
ATOM 734 O O . THR A 1 113 ? -14.129 -38.710 -5.055 1.00 16.14 113 THR C O 1
ATOM 738 N N . PHE A 1 114 ? -14.393 -36.603 -4.402 1.00 13.90 114 PHE C N 1
ATOM 739 C CA . PHE A 1 114 ? -15.817 -36.667 -4.665 1.00 13.69 114 PHE C CA 1
ATOM 740 C C . PHE A 1 114 ? -16.107 -36.672 -6.173 1.00 14.21 114 PHE C C 1
ATOM 741 O O . PHE A 1 114 ? -17.064 -37.307 -6.613 1.00 15.99 114 PHE C O 1
ATOM 749 N N . GLY A 1 115 ? -15.282 -35.975 -6.966 1.00 15.41 115 GLY C N 1
ATOM 750 C CA . GLY A 1 115 ? -15.451 -35.959 -8.408 1.00 15.92 115 GLY C CA 1
ATOM 751 C C . GLY A 1 115 ? -15.232 -37.327 -9.032 1.00 17.88 115 GLY C C 1
ATOM 752 O O . GLY A 1 115 ? -15.772 -37.583 -10.117 1.00 21.53 115 GLY C O 1
ATOM 753 N N . SER A 1 116 ? -14.441 -38.180 -8.371 1.00 17.93 116 SER C N 1
ATOM 754 C CA . SER A 1 116 ? -14.194 -39.562 -8.771 1.00 19.32 116 SER C CA 1
ATOM 755 C C . SER A 1 116 ? -15.298 -40.533 -8.330 1.00 18.89 116 SER C C 1
ATOM 756 O O . SER A 1 116 ? -15.277 -41.702 -8.714 1.00 21.68 116 SER C O 1
ATOM 759 N N . HIS A 1 117 ? -16.254 -40.032 -7.550 1.00 16.65 117 HIS C N 1
ATOM 760 C CA . HIS A 1 117 ? -17.362 -40.821 -7.033 1.00 17.18 117 HIS C CA 1
ATOM 761 C C . HIS A 1 117 ? -18.641 -39.990 -7.096 1.00 16.40 117 HIS C C 1
ATOM 762 O O . HIS A 1 117 ? -19.289 -39.785 -6.051 1.00 17.18 117 HIS C O 1
ATOM 769 N N . LYS A 1 118 ? -18.968 -39.462 -8.282 1.00 16.71 118 LYS C N 1
ATOM 770 C CA . LYS A 1 118 ? -20.080 -38.529 -8.382 1.00 17.69 118 LYS C CA 1
ATOM 771 C C . LYS A 1 118 ? -21.430 -39.165 -8.040 1.00 16.96 118 LYS C C 1
ATOM 772 O O . LYS A 1 118 ? -22.257 -38.517 -7.419 1.00 18.34 118 LYS C O 1
ATOM 778 N N . ALA A 1 119 ? -21.634 -40.415 -8.436 1.00 17.05 119 ALA C N 1
ATOM 779 C CA . ALA A 1 119 ? -22.916 -41.068 -8.201 1.00 18.39 119 ALA C CA 1
ATOM 780 C C . ALA A 1 119 ? -23.124 -41.284 -6.697 1.00 17.29 119 ALA C C 1
ATOM 781 O O . ALA A 1 119 ? -24.195 -41.028 -6.194 1.00 17.77 119 ALA C O 1
ATOM 783 N N . VAL A 1 120 ? -22.091 -41.759 -5.992 1.00 17.40 120 VAL C N 1
ATOM 784 C CA . VAL A 1 120 ? -22.194 -41.973 -4.549 1.00 17.23 120 VAL C CA 1
ATOM 785 C C . VAL A 1 120 ? -22.378 -40.630 -3.840 1.00 17.19 120 VAL C C 1
ATOM 786 O O . VAL A 1 120 ? -23.178 -40.543 -2.923 1.00 18.76 120 VAL C O 1
ATOM 790 N N . THR A 1 121 ? -21.644 -39.603 -4.293 1.00 17.19 121 THR C N 1
ATOM 791 C CA . THR A 1 121 ? -21.741 -38.242 -3.799 1.00 19.77 121 THR C CA 1
ATOM 792 C C . THR A 1 121 ? -23.181 -37.737 -3.880 1.00 19.23 121 THR C C 1
ATOM 793 O O . THR A 1 121 ? -23.760 -37.256 -2.895 1.00 19.18 121 THR C O 1
ATOM 797 N N . ARG A 1 122 ? -23.765 -37.836 -5.072 1.00 19.07 122 ARG C N 1
ATOM 798 C CA . ARG A 1 122 ? -25.102 -37.323 -5.325 1.00 20.16 122 ARG C CA 1
ATOM 799 C C . ARG A 1 122 ? -26.119 -38.091 -4.481 1.00 18.07 122 ARG C C 1
ATOM 800 O O . ARG A 1 122 ? -26.970 -37.502 -3.835 1.00 19.60 122 ARG C O 1
ATOM 808 N N . ALA A 1 123 ? -26.026 -39.418 -4.514 1.00 18.72 123 ALA C N 1
ATOM 809 C CA . ALA A 1 123 ? -27.014 -40.225 -3.805 1.00 18.90 123 ALA C CA 1
ATOM 810 C C . ALA A 1 123 ? -26.881 -40.006 -2.292 1.00 17.79 123 ALA C C 1
ATOM 811 O O . ALA A 1 123 ? -27.881 -39.936 -1.581 1.00 18.72 123 ALA C O 1
ATOM 813 N N . GLY A 1 124 ? -25.643 -39.899 -1.802 1.00 16.99 124 GLY C N 1
ATOM 814 C CA . GLY A 1 124 ? -25.371 -39.640 -0.388 1.00 17.24 124 GLY C CA 1
ATOM 815 C C . GLY A 1 124 ? -25.958 -38.319 0.067 1.00 16.44 124 GLY C C 1
ATOM 816 O O . GLY A 1 124 ? -26.555 -38.223 1.129 1.00 18.15 124 GLY C O 1
ATOM 817 N N . GLN A 1 125 ? -25.796 -37.283 -0.751 1.00 16.80 125 GLN C N 1
ATOM 818 C CA . GLN A 1 125 ? -26.324 -35.996 -0.352 1.00 18.58 125 GLN C CA 1
ATOM 819 C C . GLN A 1 125 ? -27.853 -36.059 -0.271 1.00 19.87 125 GLN C C 1
ATOM 820 O O . GLN A 1 125 ? -28.444 -35.500 0.639 1.00 20.17 125 GLN C O 1
ATOM 826 N N . ALA A 1 126 ? -28.494 -36.729 -1.231 1.00 19.99 126 ALA C N 1
ATOM 827 C CA . ALA A 1 126 ? -29.953 -36.815 -1.239 1.00 20.69 126 ALA C CA 1
ATOM 828 C C . ALA A 1 126 ? -30.438 -37.560 0.018 1.00 21.12 126 ALA C C 1
ATOM 829 O O . ALA A 1 126 ? -31.440 -37.199 0.618 1.00 25.33 126 ALA C O 1
ATOM 831 N N . ALA A 1 127 ? -29.717 -38.618 0.393 1.00 19.57 127 ALA C N 1
ATOM 832 C CA . ALA A 1 127 ? -30.094 -39.485 1.518 1.00 19.88 127 ALA C CA 1
ATOM 833 C C . ALA A 1 127 ? -30.015 -38.725 2.850 1.00 19.35 127 ALA C C 1
ATOM 834 O O . ALA A 1 127 ? -30.592 -39.167 3.814 1.00 22.13 127 ALA C O 1
ATOM 836 N N . ARG A 1 128 ? -29.309 -37.599 2.913 1.00 19.05 128 ARG C N 1
ATOM 837 C CA . ARG A 1 128 ? -29.260 -36.804 4.164 1.00 19.73 128 ARG C CA 1
ATOM 838 C C . ARG A 1 128 ? -30.684 -36.479 4.645 1.00 21.23 128 ARG C C 1
ATOM 839 O O . ARG A 1 128 ? -30.920 -36.418 5.846 1.00 24.67 128 ARG C O 1
ATOM 847 N N . ALA A 1 129 ? -31.631 -36.293 3.717 1.00 21.73 129 ALA C N 1
ATOM 848 C CA . ALA A 1 129 ? -32.998 -35.880 4.051 1.00 25.76 129 ALA C CA 1
ATOM 849 C C . ALA A 1 129 ? -33.787 -37.012 4.714 1.00 26.59 129 ALA C C 1
ATOM 850 O O . ALA A 1 129 ? -34.726 -36.750 5.460 1.00 30.16 129 ALA C O 1
ATOM 852 N N . THR A 1 130 ? -33.436 -38.260 4.407 1.00 25.08 130 THR C N 1
ATOM 853 C CA . THR A 1 130 ? -34.279 -39.379 4.808 1.00 26.72 130 THR C CA 1
ATOM 854 C C . THR A 1 130 ? -33.568 -40.353 5.753 1.00 26.56 130 THR C C 1
ATOM 855 O O . THR A 1 130 ? -34.203 -41.246 6.277 1.00 29.80 130 THR C O 1
ATOM 859 N N . SER A 1 131 ? -32.266 -40.200 5.952 1.00 24.96 131 SER C N 1
ATOM 860 C CA . SER A 1 131 ? -31.492 -41.127 6.768 1.00 24.48 131 SER C CA 1
ATOM 861 C C . SER A 1 131 ? -30.773 -40.348 7.857 1.00 25.09 131 SER C C 1
ATOM 862 O O . SER A 1 131 ? -29.875 -39.579 7.548 1.00 23.89 131 SER C O 1
ATOM 865 N N . VAL A 1 132 ? -31.142 -40.609 9.112 1.00 26.31 132 VAL C N 1
ATOM 866 C CA . VAL A 1 132 ? -30.452 -40.021 10.221 1.00 27.05 132 VAL C CA 1
ATOM 867 C C . VAL A 1 132 ? -28.975 -40.424 10.191 1.00 22.43 132 VAL C C 1
ATOM 868 O O . VAL A 1 132 ? -28.103 -39.613 10.509 1.00 24.23 132 VAL C O 1
ATOM 872 N N . GLU A 1 133 ? -28.687 -41.673 9.822 1.00 23.75 133 GLU C N 1
ATOM 873 C CA . GLU A 1 133 ? -27.317 -42.134 9.855 1.00 24.67 133 GLU C CA 1
ATOM 874 C C . GLU A 1 133 ? -26.488 -41.375 8.800 1.00 21.87 133 GLU C C 1
ATOM 875 O O . GLU A 1 133 ? -25.347 -41.006 9.070 1.00 20.25 133 GLU C O 1
ATOM 881 N N . VAL A 1 134 ? -27.034 -41.187 7.584 1.00 20.16 134 VAL C N 1
ATOM 882 C CA . VAL A 1 134 ? -26.315 -40.409 6.556 1.00 19.09 134 VAL C CA 1
ATOM 883 C C . VAL A 1 134 ? -26.143 -38.968 7.029 1.00 17.44 134 VAL C C 1
ATOM 884 O O . VAL A 1 134 ? -25.056 -38.415 6.907 1.00 17.78 134 VAL C O 1
ATOM 888 N N . ALA A 1 135 ? -27.216 -38.369 7.549 1.00 19.77 135 ALA C N 1
ATOM 889 C CA . ALA A 1 135 ? -27.124 -36.985 8.020 1.00 19.86 135 ALA C CA 1
ATOM 890 C C . ALA A 1 135 ? -26.028 -36.850 9.092 1.00 18.45 135 ALA C C 1
ATOM 891 O O . ALA A 1 135 ? -25.279 -35.878 9.082 1.00 19.58 135 ALA C O 1
ATOM 893 N N . GLU A 1 136 ? -25.980 -37.778 10.059 1.00 19.66 136 GLU C N 1
ATOM 894 C CA . GLU A 1 136 ? -24.994 -37.698 11.136 1.00 20.59 136 GLU C CA 1
ATOM 895 C C . GLU A 1 136 ? -23.578 -37.903 10.585 1.00 18.10 136 GLU C C 1
ATOM 896 O O . GLU A 1 136 ? -22.655 -37.271 11.022 1.00 18.45 136 GLU C O 1
ATOM 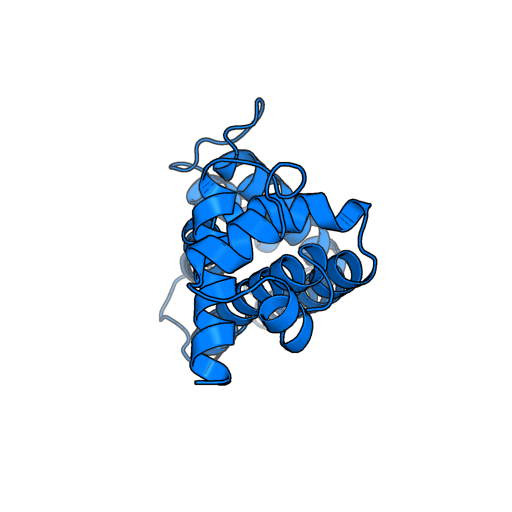902 N N . LEU A 1 137 ? -23.411 -38.821 9.639 1.00 18.16 137 LEU C N 1
ATOM 903 C CA . LEU A 1 137 ? -22.073 -39.037 9.040 1.00 17.66 137 LEU C CA 1
ATOM 904 C C . LEU A 1 137 ? -21.571 -37.749 8.379 1.00 15.07 137 LEU C C 1
ATOM 905 O O . LEU A 1 137 ? -20.434 -37.340 8.600 1.00 15.21 137 LEU C O 1
ATOM 910 N N . TRP A 1 138 ? -22.420 -37.134 7.553 1.00 15.93 138 TRP C N 1
ATOM 911 C CA . TRP A 1 138 ? -21.999 -35.931 6.842 1.00 15.28 138 TRP C CA 1
ATOM 912 C C . TRP A 1 138 ? -21.674 -34.823 7.868 1.00 15.19 138 TRP C C 1
ATOM 913 O O . TRP A 1 138 ? -20.691 -34.148 7.778 1.00 15.08 138 TRP C O 1
ATOM 924 N N . SER A 1 139 ? -22.550 -34.672 8.873 1.00 16.94 139 SER C N 1
ATOM 925 C CA . SER A 1 139 ? -22.378 -33.656 9.910 1.00 17.09 139 SER C CA 1
ATOM 926 C C . SER A 1 139 ? -21.035 -33.845 10.622 1.00 15.40 139 SER C C 1
ATOM 927 O O . SER A 1 139 ? -20.308 -32.913 10.846 1.00 16.88 139 SER C O 1
ATOM 930 N N . THR A 1 140 ? -20.769 -35.083 11.024 1.00 15.99 140 THR C N 1
ATOM 931 C CA . THR A 1 140 ? -19.540 -35.405 11.750 1.00 17.30 140 THR C CA 1
ATOM 932 C C . THR A 1 140 ? -18.308 -34.983 10.936 1.00 15.09 140 THR C C 1
ATOM 933 O O . THR A 1 140 ? -17.383 -34.366 11.438 1.00 15.45 140 THR C O 1
ATOM 937 N N . PHE A 1 141 ? -18.277 -35.367 9.654 1.00 15.00 141 PHE C N 1
ATOM 938 C CA . PHE A 1 141 ? -17.101 -35.043 8.828 1.00 14.96 141 PHE C CA 1
ATOM 939 C C . PHE A 1 141 ? -17.007 -33.547 8.532 1.00 14.33 141 PHE C C 1
ATOM 940 O O . PHE A 1 141 ? -15.916 -32.999 8.575 1.00 13.70 141 PHE C O 1
ATOM 948 N N . MET A 1 142 ? -18.151 -32.894 8.293 1.00 13.26 142 MET C N 1
ATOM 949 C CA . MET A 1 142 ? -18.102 -31.467 8.066 1.00 12.88 142 MET C CA 1
ATOM 950 C C . MET A 1 142 ? -17.546 -30.732 9.294 1.00 12.62 142 MET C C 1
ATOM 951 O O . MET A 1 142 ? -16.746 -29.829 9.183 1.00 13.06 142 MET C O 1
ATOM 956 N N . GLN A 1 143 ? -17.964 -31.166 10.491 1.00 13.48 143 GLN C N 1
ATOM 957 C CA . GLN A 1 143 ? -17.448 -30.555 11.732 1.00 15.30 143 GLN C CA 1
ATOM 958 C C . GLN A 1 143 ? -15.928 -30.737 11.823 1.00 14.89 143 GLN C C 1
ATOM 959 O O . GLN A 1 143 ? -15.214 -29.819 12.181 1.00 13.88 143 GLN C O 1
ATOM 965 N N . LYS A 1 144 ? -15.436 -31.924 11.446 1.00 15.62 144 LYS C N 1
ATOM 966 C CA . LYS A 1 144 ? -14.017 -32.192 11.475 1.00 15.44 144 LYS C CA 1
ATOM 967 C C . LYS A 1 144 ? -13.269 -31.286 10.493 1.00 13.73 144 LYS C C 1
ATOM 968 O O . LYS A 1 144 ? -12.216 -30.726 10.797 1.00 13.89 144 LYS C O 1
ATOM 974 N N . TRP A 1 145 ? -13.797 -31.181 9.261 1.00 12.83 145 TRP C N 1
ATOM 975 C CA . TRP A 1 145 ? -13.145 -30.372 8.211 1.00 13.71 145 TRP C CA 1
ATOM 976 C C . TRP A 1 145 ? -13.174 -28.876 8.543 1.00 12.80 145 TRP C C 1
ATOM 977 O O . TRP A 1 145 ? -12.208 -28.168 8.312 1.00 12.86 145 TRP C O 1
ATOM 988 N N . ILE A 1 146 ? -14.284 -28.415 9.146 1.00 12.26 146 ILE C N 1
ATOM 989 C CA . ILE A 1 146 ? -14.388 -27.036 9.614 1.00 12.13 146 ILE C CA 1
ATOM 990 C C . ILE A 1 146 ? -13.379 -26.766 10.732 1.00 11.73 146 ILE C C 1
ATOM 991 O O . ILE A 1 146 ? -12.722 -25.763 10.768 1.00 12.43 146 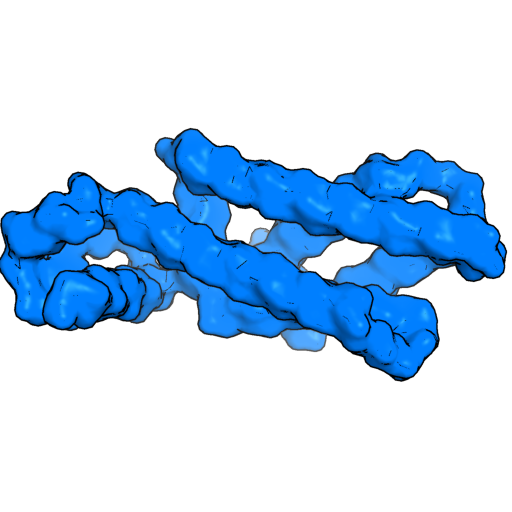ILE C O 1
ATOM 996 N N . ALA A 1 147 ? -13.284 -27.714 11.679 1.00 13.76 147 ALA C N 1
ATOM 997 C CA . ALA A 1 147 ? -12.348 -27.501 12.814 1.00 13.63 147 ALA C CA 1
ATOM 998 C C . ALA A 1 147 ? -10.910 -27.428 12.291 1.00 12.82 147 ALA C C 1
ATOM 999 O O . ALA A 1 147 ? -10.119 -26.585 12.708 1.00 13.42 147 ALA C O 1
ATOM 1001 N N . TYR A 1 148 ? -10.582 -28.290 11.313 1.00 13.37 148 TYR C N 1
ATOM 1002 C CA . TYR A 1 148 ? -9.245 -28.245 10.763 1.00 13.82 148 TYR C CA 1
ATOM 1003 C C . TYR A 1 148 ? -9.011 -26.926 10.019 1.00 12.40 148 TYR C C 1
ATOM 1004 O O . TYR A 1 148 ? -7.973 -26.315 10.169 1.00 13.54 148 TYR C O 1
ATOM 1013 N N . THR A 1 149 ? -9.995 -26.498 9.220 1.00 13.18 149 THR C N 1
ATOM 1014 C CA . THR A 1 149 ? -9.894 -25.234 8.527 1.00 12.06 149 THR C CA 1
ATOM 1015 C C . THR A 1 149 ? -9.614 -24.104 9.518 1.00 12.17 149 THR C C 1
ATOM 1016 O O . THR A 1 149 ? -8.758 -23.266 9.302 1.00 13.57 149 THR C O 1
ATOM 1020 N N . ALA A 1 150 ? -10.393 -24.080 10.610 1.00 12.97 150 ALA C N 1
ATOM 1021 C CA . ALA A 1 150 ? -10.243 -23.006 11.602 1.00 12.72 150 ALA C CA 1
ATOM 1022 C C . ALA A 1 150 ? -8.844 -23.044 12.241 1.00 14.20 150 ALA C C 1
ATOM 1023 O O . ALA A 1 150 ? -8.275 -21.989 12.499 1.00 14.59 150 ALA C O 1
ATOM 1025 N N . ALA A 1 151 ? -8.344 -24.261 12.476 1.00 14.08 151 ALA C N 1
ATOM 1026 C CA . ALA A 1 151 ? -7.003 -24.402 13.094 1.00 16.30 151 ALA C CA 1
ATOM 1027 C C . ALA A 1 151 ? -5.926 -23.841 12.157 1.00 15.85 151 ALA C C 1
ATOM 1028 O O . ALA A 1 151 ? -4.984 -23.227 12.582 1.00 18.11 151 ALA C O 1
ATOM 1030 N N . VAL A 1 152 ? -6.072 -24.073 10.849 1.00 15.58 152 VAL C N 1
ATOM 1031 C CA . VAL A 1 152 ? -5.110 -23.530 9.892 1.00 16.25 152 VAL C CA 1
ATOM 1032 C C . VAL A 1 152 ? -5.229 -22.005 9.838 1.00 16.21 152 VAL C C 1
ATOM 1033 O O . VAL A 1 152 ? -4.207 -21.333 9.833 1.00 18.32 152 VAL C O 1
ATOM 1037 N N . ILE A 1 153 ? -6.459 -21.483 9.781 1.00 14.98 153 ILE C N 1
ATOM 1038 C CA . ILE A 1 153 ? -6.629 -20.040 9.784 1.00 15.03 153 ILE C CA 1
ATOM 1039 C C . ILE A 1 153 ? -5.978 -19.450 11.049 1.00 15.67 153 ILE C C 1
ATOM 1040 O O . ILE A 1 153 ? -5.279 -18.449 10.990 1.00 17.29 153 ILE C O 1
ATOM 1045 N N . ASP A 1 154 ? -6.236 -20.085 12.197 1.00 16.29 154 ASP C N 1
ATOM 1046 C CA . ASP A 1 154 ? -5.639 -19.631 13.467 1.00 18.24 154 ASP C CA 1
ATOM 1047 C C . ASP A 1 154 ? -4.110 -19.581 13.368 1.00 18.88 154 ASP C C 1
ATOM 1048 O O . ASP A 1 154 ? -3.517 -18.628 13.863 1.00 20.02 154 ASP C O 1
ATOM 1053 N N . ALA A 1 155 ? -3.497 -20.584 12.731 1.00 20.34 155 ALA C N 1
ATOM 1054 C CA . ALA A 1 155 ? -2.049 -20.643 12.607 1.00 22.91 155 ALA C CA 1
ATOM 1055 C C . ALA A 1 155 ? -1.545 -19.556 11.649 1.00 21.92 155 ALA C C 1
ATOM 1056 O O . ALA A 1 155 ? -0.497 -18.957 11.881 1.00 25.73 155 ALA C O 1
ATOM 1058 N N . GLU A 1 156 ? -2.317 -19.288 10.593 1.00 21.33 156 GLU C N 1
ATOM 1059 C CA . GLU A 1 156 ? -1.945 -18.230 9.661 1.00 21.31 156 GLU C CA 1
ATOM 1060 C C . GLU A 1 156 ? -2.014 -16.869 10.370 1.00 22.87 156 GLU C C 1
ATOM 1061 O O . GLU A 1 156 ? -1.214 -15.971 10.069 1.00 26.59 156 GLU C O 1
ATOM 1067 N N . ARG A 1 157 ? -2.992 -16.708 11.270 1.00 19.35 157 ARG C N 1
ATOM 1068 C CA . ARG A 1 157 ? -3.101 -15.464 12.039 1.00 19.13 157 ARG C CA 1
ATOM 1069 C C . ARG A 1 157 ? -1.952 -15.347 13.049 1.00 21.99 157 ARG C C 1
ATOM 1070 O O . ARG A 1 157 ? -1.365 -14.287 13.183 1.00 25.57 157 ARG C O 1
ATOM 1078 N N . ASP A 1 158 ? -1.610 -16.449 13.706 1.00 23.53 158 ASP C N 1
ATOM 1079 C CA . ASP A 1 158 ? -0.567 -16.433 14.734 1.00 25.69 158 ASP C CA 1
ATOM 1080 C C . ASP A 1 158 ? 0.785 -16.067 14.092 1.00 27.56 158 ASP C C 1
ATOM 1081 O O . ASP A 1 158 ? 1.599 -15.400 14.737 1.00 33.57 158 ASP C O 1
ATOM 1086 N N . ARG A 1 159 ? 1.028 -16.506 12.846 1.00 29.69 159 ARG C N 1
ATOM 1087 C CA . ARG A 1 159 ? 2.321 -16.250 12.151 1.00 31.09 159 ARG C CA 1
ATOM 1088 C C . ARG A 1 159 ? 2.355 -14.862 11.490 1.00 29.14 159 ARG C C 1
ATOM 1089 O O . ARG A 1 159 ? 3.388 -14.474 10.940 1.00 32.24 159 ARG C O 1
ATOM 1097 N N . GLY A 1 160 ? 1.245 -14.119 11.529 1.00 27.71 160 GLY C N 1
ATOM 1098 C CA . GLY A 1 160 ? 1.168 -12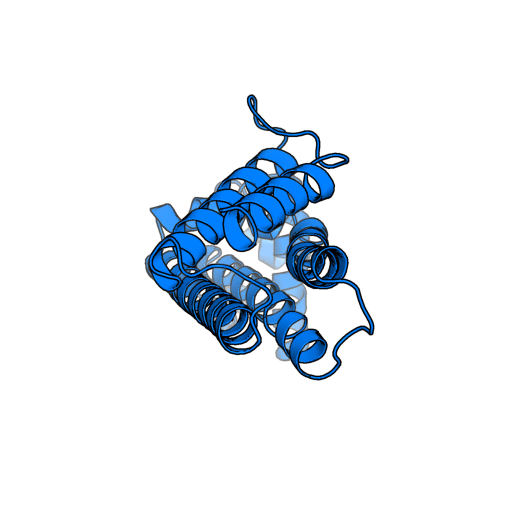.763 10.958 1.00 26.73 160 GLY C CA 1
ATOM 1099 C C . GLY A 1 160 ? 0.795 -12.728 9.474 1.00 26.09 160 GLY C C 1
ATOM 1100 O O . GLY A 1 160 ? 0.829 -11.664 8.848 1.00 30.10 160 GLY C O 1
ATOM 1101 N N . ALA A 1 161 ? 0.424 -13.869 8.885 1.00 26.31 161 ALA C N 1
ATOM 1102 C CA . ALA A 1 161 ? 0.086 -13.926 7.438 1.00 26.57 161 ALA C CA 1
ATOM 1103 C C . ALA A 1 161 ? -1.369 -13.514 7.168 1.00 24.69 161 ALA C C 1
ATOM 1104 O O . ALA A 1 161 ? -1.675 -12.976 6.086 1.00 28.98 161 ALA C O 1
ATOM 1106 N N . ALA A 1 162 ? -2.272 -13.793 8.108 1.00 20.47 162 ALA C N 1
ATOM 1107 C CA . ALA A 1 162 ? -3.683 -13.513 7.936 1.00 18.44 162 ALA C CA 1
ATOM 1108 C C . ALA A 1 162 ? -4.132 -12.544 9.013 1.00 16.79 162 ALA C C 1
ATOM 1109 O O . ALA A 1 162 ? -3.732 -12.668 10.164 1.00 18.81 162 ALA C O 1
ATOM 1111 N N . PRO A 1 163 ? -4.984 -11.573 8.666 1.00 17.13 163 PRO C N 1
ATOM 1112 C CA . PRO A 1 163 ? -5.452 -10.599 9.633 1.00 16.79 163 PRO C CA 1
ATOM 1113 C C . PRO A 1 163 ? -6.525 -11.202 10.544 1.00 16.92 163 PRO C C 1
ATOM 1114 O O . PRO A 1 163 ? -7.261 -12.110 10.166 1.00 16.65 163 PRO C O 1
ATOM 1118 N N . ARG A 1 164 ? -6.679 -10.622 11.732 1.00 17.30 164 ARG C N 1
ATOM 1119 C CA . ARG A 1 164 ? -7.683 -11.104 12.684 1.00 16.62 164 ARG C CA 1
ATOM 1120 C C . ARG A 1 164 ? -8.996 -10.378 12.427 1.00 16.1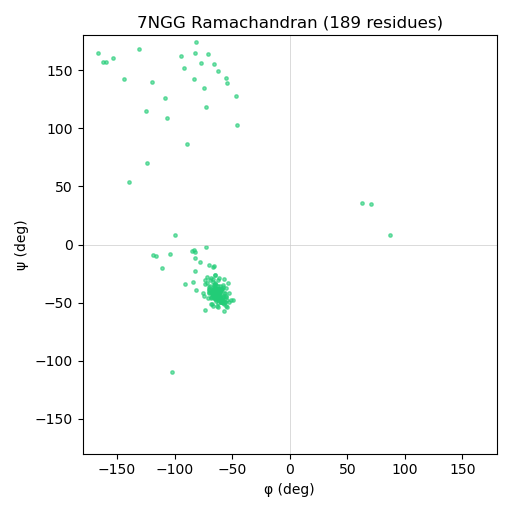3 164 ARG C C 1
ATOM 1121 O O . ARG A 1 164 ? -9.288 -9.319 12.975 1.00 19.56 164 ARG C O 1
ATOM 1129 N N . THR A 1 165 ? -9.763 -10.947 11.503 1.00 14.90 165 THR C N 1
ATOM 1130 C CA . THR A 1 165 ? -11.025 -10.392 11.057 1.00 14.06 165 THR C CA 1
ATOM 1131 C C . THR A 1 165 ? -12.172 -11.168 11.715 1.00 13.92 165 THR C C 1
ATOM 1132 O O . THR A 1 165 ? -12.395 -10.988 12.902 1.00 16.36 165 THR C O 1
ATOM 1136 N N . LEU A 1 166 ? -12.939 -11.983 10.978 1.00 13.21 166 LEU C N 1
ATOM 1137 C CA . LEU A 1 166 ? -14.035 -12.739 11.532 1.00 12.87 166 LEU C CA 1
ATOM 1138 C C . LEU A 1 166 ? -13.505 -13.769 12.519 1.00 13.58 166 LEU C C 1
ATOM 1139 O O . LEU A 1 166 ? -12.420 -14.292 12.366 1.00 14.59 166 LEU C O 1
ATOM 1144 N N . PRO A 1 167 ? -14.346 -14.198 13.484 1.00 13.01 167 PRO C N 1
ATOM 1145 C CA . PRO A 1 167 ? -14.085 -15.432 14.204 1.00 12.79 167 PRO C CA 1
ATOM 1146 C C . PRO A 1 167 ? -13.711 -16.546 13.228 1.00 13.45 167 PRO C C 1
ATOM 1147 O O . PRO A 1 167 ? -14.443 -16.809 12.239 1.00 13.74 167 PRO C O 1
ATOM 1151 N N . ALA A 1 168 ? -12.591 -17.209 13.464 1.00 13.29 168 ALA C N 1
ATOM 1152 C CA . ALA A 1 168 ? -12.043 -18.168 12.499 1.00 13.61 168 ALA C CA 1
ATOM 1153 C C . ALA A 1 168 ? -12.995 -19.324 12.263 1.00 13.68 168 ALA C C 1
ATOM 1154 O O . ALA A 1 168 ? -13.115 -19.822 11.132 1.00 14.18 168 ALA C O 1
ATOM 1156 N N . HIS A 1 169 ? -13.682 -19.806 13.286 1.00 14.40 169 HIS C N 1
ATOM 1157 C CA . HIS A 1 169 ? -14.509 -20.974 13.146 1.00 17.33 169 HIS C CA 1
ATOM 1158 C C . HIS A 1 169 ? -15.780 -20.641 12.361 1.00 13.33 169 HIS C C 1
ATOM 1159 O O . HIS A 1 169 ? -16.274 -21.486 11.590 1.00 16.22 169 HIS C O 1
ATOM 1166 N N . GLU A 1 170 ? -16.294 -19.445 12.531 1.00 13.73 170 GLU C N 1
ATOM 1167 C CA . GLU A 1 170 ? -17.441 -18.994 11.773 1.00 12.23 170 GLU C CA 1
ATOM 1168 C C . GLU A 1 170 ? -17.076 -18.809 10.282 1.00 12.31 170 GLU C C 1
ATOM 1169 O O . GLU A 1 170 ? -17.842 -19.262 9.414 1.00 11.60 170 GLU C O 1
ATOM 1175 N N . LEU A 1 171 ? -15.943 -18.161 10.040 1.00 14.19 171 LEU C N 1
ATOM 1176 C CA . LEU A 1 171 ? -15.458 -18.049 8.635 1.00 13.76 171 LEU C CA 1
ATOM 1177 C C . LEU A 1 171 ? -15.308 -19.454 8.080 1.00 12.69 171 LEU C C 1
ATOM 1178 O O . LEU A 1 171 ? -15.734 -19.719 6.907 1.00 14.54 171 LEU C O 1
ATOM 1183 N N . ALA A 1 172 ? -14.627 -20.344 8.758 1.00 11.83 172 ALA C N 1
ATOM 1184 C CA . ALA A 1 172 ? -14.412 -21.698 8.300 1.00 11.97 172 ALA C CA 1
ATOM 1185 C C . ALA A 1 172 ? -15.719 -22.410 7.998 1.00 11.70 172 ALA C C 1
ATOM 1186 O O . ALA A 1 172 ? -15.817 -23.160 7.000 1.00 14.05 172 ALA C O 1
ATOM 1188 N N . THR A 1 173 ? -16.770 -22.191 8.768 1.00 14.31 173 THR C N 1
ATOM 1189 C CA . THR A 1 173 ? -18.001 -22.836 8.571 1.00 13.58 173 THR C CA 1
ATOM 1190 C C . THR A 1 173 ? -18.617 -22.365 7.236 1.00 12.80 173 THR C C 1
ATOM 1191 O O . THR A 1 173 ? -19.061 -23.218 6.438 1.00 11.11 173 THR C O 1
ATOM 1195 N N . ALA A 1 174 ? -18.730 -21.058 7.065 1.00 12.48 174 ALA C N 1
ATOM 1196 C CA . ALA A 1 174 ? -19.320 -20.547 5.788 1.00 13.35 174 ALA C CA 1
ATOM 1197 C C . ALA A 1 174 ? -18.515 -21.018 4.562 1.00 12.95 174 ALA C C 1
ATOM 1198 O O . ALA A 1 174 ? -19.139 -21.366 3.522 1.00 11.46 174 ALA C O 1
ATOM 1200 N N . LEU A 1 175 ? -17.198 -21.063 4.669 1.00 13.91 175 LEU C N 1
ATOM 1201 C CA . LEU A 1 175 ? -16.403 -21.453 3.482 1.00 13.52 175 LEU C CA 1
ATOM 1202 C C . LEU A 1 175 ? -16.623 -22.925 3.205 1.00 12.20 175 LEU C C 1
ATOM 1203 O O . LEU A 1 175 ? -16.679 -23.312 2.001 1.00 11.67 175 LEU C O 1
ATOM 1208 N N . ASN A 1 176 ? -16.680 -23.796 4.213 1.00 11.08 176 ASN C N 1
ATOM 1209 C CA . ASN A 1 176 ? -16.916 -25.186 3.975 1.00 11.81 176 ASN C CA 1
ATOM 1210 C C . ASN A 1 176 ? -18.328 -25.427 3.431 1.00 9.94 176 ASN C C 1
ATOM 1211 O O . ASN A 1 176 ? -18.504 -26.304 2.555 1.00 11.66 176 ASN C O 1
ATOM 1216 N N . LEU A 1 177 ? -19.327 -24.715 3.940 1.00 11.41 177 LEU C N 1
ATOM 1217 C CA . LEU A 1 177 ? -20.675 -24.828 3.409 1.00 10.83 177 LEU C CA 1
ATOM 1218 C C . LEU A 1 177 ? -20.746 -24.340 1.951 1.00 10.75 177 LEU C C 1
ATOM 1219 O O . LEU A 1 177 ? -21.457 -24.968 1.144 1.00 10.83 177 LEU C O 1
ATOM 1224 N N . MET A 1 178 ? -20.038 -23.253 1.639 1.00 11.24 178 MET C N 1
ATOM 1225 C CA . MET A 1 178 ? -19.934 -22.845 0.229 1.00 12.09 178 MET C CA 1
ATOM 1226 C C . MET A 1 178 ? -19.372 -24.005 -0.574 1.00 11.57 178 MET C C 1
ATOM 1227 O O . MET A 1 178 ? -19.916 -24.288 -1.699 1.00 12.99 178 MET C O 1
ATOM 1232 N N . ASN A 1 179 ? -18.300 -24.622 -0.159 1.00 11.36 179 ASN C N 1
ATOM 1233 C CA . ASN A 1 179 ? -17.689 -25.664 -0.966 1.00 11.21 179 ASN C CA 1
ATOM 1234 C C . ASN A 1 179 ? -18.637 -26.826 -1.134 1.00 11.77 179 ASN C C 1
ATOM 1235 O O . ASN A 1 179 ? -18.725 -27.368 -2.272 1.00 12.85 179 ASN C O 1
ATOM 1240 N N . GLU A 1 180 ? -19.362 -27.237 -0.096 1.00 11.24 180 GLU C N 1
ATOM 1241 C CA . GLU A 1 180 ? -20.307 -28.310 -0.225 1.00 11.68 180 GLU C CA 1
ATOM 1242 C C . GLU A 1 180 ? -21.329 -27.982 -1.325 1.00 11.70 180 GLU C C 1
ATOM 1243 O O . GLU A 1 180 ? -21.552 -28.779 -2.259 1.00 13.05 180 GLU C O 1
ATOM 1249 N N . ARG A 1 181 ? -22.020 -26.856 -1.183 1.00 11.42 181 ARG C N 1
ATOM 1250 C CA . ARG A 1 181 ? -23.091 -26.567 -2.099 1.00 11.81 181 ARG C CA 1
ATOM 1251 C C . ARG A 1 181 ? -22.539 -26.347 -3.520 1.00 11.79 181 ARG C C 1
ATOM 1252 O O . ARG A 1 181 ? -23.162 -26.809 -4.508 1.00 13.06 181 ARG C O 1
ATOM 1260 N N . THR A 1 182 ? -21.436 -25.623 -3.636 1.00 12.05 182 THR C N 1
ATOM 1261 C CA . THR A 1 182 ? -20.916 -25.262 -4.954 1.00 11.97 182 THR C CA 1
ATOM 1262 C C . THR A 1 182 ? -20.349 -26.489 -5.655 1.00 11.80 182 THR C C 1
ATOM 1263 O O . THR A 1 182 ? -20.615 -26.701 -6.861 1.00 12.96 182 THR C O 1
ATOM 1267 N N . LEU A 1 183 ? -19.555 -27.310 -5.000 1.00 11.17 183 LEU C N 1
ATOM 1268 C CA . LEU A 1 183 ? -18.995 -28.462 -5.632 1.00 11.78 183 LEU C CA 1
ATOM 1269 C C . LEU A 1 183 ? -20.089 -29.426 -6.077 1.00 12.15 183 LEU C C 1
ATOM 1270 O O . LEU A 1 183 ? -20.062 -29.927 -7.216 1.00 12.77 183 LEU C O 1
ATOM 1275 N N . PHE A 1 184 ? -21.052 -29.718 -5.211 1.00 11.85 184 PHE C N 1
ATOM 1276 C CA . PHE A 1 184 ? -22.067 -30.681 -5.570 1.00 12.58 184 PHE C CA 1
ATOM 1277 C C . PHE A 1 184 ? -22.993 -30.136 -6.673 1.00 12.67 184 PHE C C 1
ATOM 1278 O O . PHE A 1 184 ? -23.412 -30.908 -7.558 1.00 14.76 184 PHE C O 1
ATOM 1286 N N . ALA A 1 185 ? -23.297 -28.841 -6.666 1.00 12.76 185 ALA C N 1
ATOM 1287 C CA . ALA A 1 185 ? -24.094 -28.282 -7.759 1.00 13.30 185 ALA C CA 1
ATOM 1288 C C . ALA A 1 185 ? -23.325 -28.442 -9.078 1.00 13.79 185 ALA C C 1
ATOM 1289 O O . ALA A 1 185 ? -23.928 -28.728 -10.119 1.00 15.10 185 ALA C O 1
ATOM 1291 N N . SER A 1 186 ? -22.022 -28.195 -9.055 1.00 14.00 186 SER C N 1
ATOM 1292 C CA . SER A 1 186 ? -21.215 -28.271 -10.258 1.00 14.95 186 SER C CA 1
ATOM 1293 C C . SER A 1 186 ? -21.191 -29.713 -10.777 1.00 14.35 186 SER C C 1
ATOM 1294 O O . SER A 1 186 ? -21.324 -29.926 -11.985 1.00 17.32 186 SER C O 1
ATOM 1297 N N . PHE A 1 187 ? -20.974 -30.701 -9.920 1.00 13.78 187 PHE C N 1
ATOM 1298 C CA . PHE A 1 187 ? -20.942 -32.079 -10.330 1.00 15.24 187 PHE C CA 1
ATOM 1299 C C . PHE A 1 187 ? -22.270 -32.507 -10.940 1.00 18.77 187 PHE C C 1
ATOM 1300 O O . PHE A 1 187 ? -22.247 -33.250 -11.923 1.00 23.10 187 PHE C O 1
ATOM 1308 N N . ALA A 1 188 ? -23.395 -31.996 -10.421 1.00 19.65 188 ALA C N 1
ATOM 1309 C CA . ALA A 1 188 ? -24.745 -32.393 -10.880 1.00 23.00 188 ALA C CA 1
ATOM 1310 C C . ALA A 1 188 ? -25.159 -31.634 -12.136 1.00 24.23 188 ALA C C 1
ATOM 1311 O O . ALA A 1 188 ? -26.105 -32.036 -12.782 1.00 31.79 188 ALA C O 1
ATOM 1313 N N . GLY A 1 189 ? -24.411 -30.600 -12.502 1.00 22.52 189 GLY C N 1
ATOM 1314 C CA . GLY A 1 189 ? -24.791 -29.735 -13.639 1.00 24.84 189 GLY C CA 1
ATOM 1315 C C . GLY A 1 189 ? -26.107 -29.042 -13.345 1.00 25.30 189 GLY C C 1
ATOM 1316 O O . GLY A 1 189 ? -26.936 -28.830 -14.148 1.00 30.30 189 GLY C O 1
ATOM 1317 N N . GLU A 1 190 ? -26.282 -28.691 -12.085 1.00 22.68 190 GLU C N 1
ATOM 1318 C CA . GLU A 1 190 ? -27.474 -27.938 -11.646 1.00 22.26 190 GLU C CA 1
ATOM 1319 C C . GLU A 1 190 ? -27.526 -26.570 -12.331 1.00 20.88 190 GLU C C 1
ATOM 1320 O O . GLU A 1 190 ? -26.506 -26.002 -12.648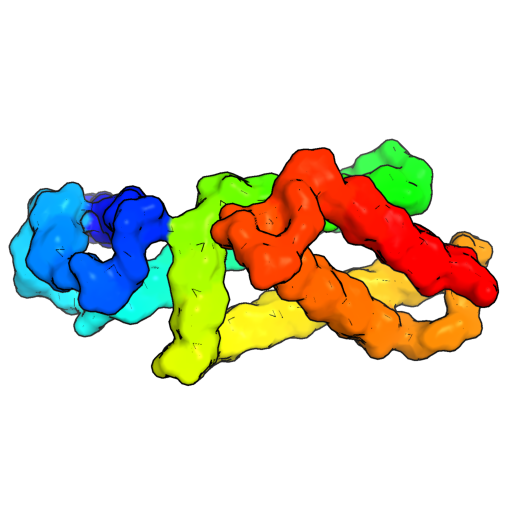 1.00 20.59 190 GLU C O 1
ATOM 1326 N N . GLN A 1 191 ? -28.729 -26.053 -12.570 1.00 23.85 191 GLN C N 1
ATOM 1327 C CA . GLN A 1 191 ? -28.877 -24.667 -13.031 1.00 27.91 191 GLN C CA 1
ATOM 1328 C C . GLN A 1 191 ? -29.402 -23.945 -11.806 1.00 25.64 191 GLN C C 1
ATOM 1329 O O . GLN A 1 191 ? -30.502 -24.274 -11.397 1.00 29.34 191 GLN C O 1
ATOM 1335 N N . PRO A 1 192 ? -28.638 -23.088 -11.122 1.00 20.30 192 PRO C N 1
ATOM 1336 C CA . PRO A 1 192 ? -27.335 -22.558 -11.440 1.00 17.45 192 PRO C CA 1
ATOM 1337 C C . PRO A 1 192 ? -26.214 -23.398 -10.846 1.00 14.80 192 PRO C C 1
ATOM 1338 O O . PRO A 1 192 ? -26.323 -24.032 -9.809 1.00 15.98 192 PRO C O 1
ATOM 1342 N N . SER A 1 193 ? -25.093 -23.346 -11.530 1.00 14.35 193 SER C N 1
ATOM 1343 C CA . SER A 1 193 ? -23.871 -23.901 -11.034 1.00 13.91 193 SER C CA 1
ATOM 1344 C C . SER A 1 193 ? -22.677 -23.281 -11.747 1.00 13.93 193 SER C C 1
ATOM 1345 O O . SER A 1 193 ? -22.737 -22.826 -12.842 1.00 17.76 193 SER C O 1
ATOM 1348 N N . VAL A 1 194 ? -21.523 -23.340 -11.079 1.00 13.51 194 VAL C N 1
ATOM 1349 C CA . VAL A 1 194 ? -20.194 -23.030 -11.644 1.00 14.25 194 VAL C CA 1
ATOM 1350 C C . VAL A 1 194 ? -19.802 -24.208 -12.534 1.00 14.79 194 VAL C C 1
ATOM 1351 O O . VAL A 1 194 ? -19.909 -25.358 -12.118 1.00 15.37 194 VAL C O 1
ATOM 1355 N N . PRO A 1 195 ? -19.283 -24.025 -13.769 1.00 13.81 195 PRO C N 1
ATOM 1356 C CA . PRO A 1 195 ? -18.808 -25.176 -14.544 1.00 13.77 195 PRO C CA 1
ATOM 1357 C C . PRO A 1 195 ? -17.763 -25.952 -13.732 1.00 12.16 195 PRO C C 1
ATOM 1358 O O . PRO A 1 195 ? -16.895 -25.356 -13.086 1.00 12.01 195 PRO C O 1
ATOM 1362 N N . GLU A 1 196 ? -17.758 -27.283 -13.846 1.00 13.66 196 GLU C N 1
ATOM 1363 C CA . GLU A 1 196 ? -16.781 -28.091 -13.136 1.00 12.79 196 GLU C CA 1
ATOM 1364 C C . GLU A 1 196 ? -15.352 -27.641 -13.373 1.00 12.43 196 GLU C C 1
ATOM 1365 O O . GLU A 1 196 ? -14.543 -27.623 -12.434 1.00 12.88 196 GLU C O 1
ATOM 1371 N N . ALA A 1 197 ? -15.029 -27.295 -14.642 1.00 12.60 197 ALA C N 1
ATOM 1372 C CA . ALA A 1 197 ? -13.698 -26.899 -14.987 1.00 12.52 197 ALA C CA 1
ATOM 1373 C C . ALA A 1 197 ? -13.321 -25.507 -14.460 1.00 12.20 197 ALA C C 1
ATOM 1374 O O . ALA A 1 197 ? -12.214 -25.066 -14.661 1.00 13.89 197 ALA C O 1
ATOM 1376 N N . ARG A 1 198 ? -14.256 -24.822 -13.795 1.00 12.52 198 ARG C N 1
ATOM 1377 C CA . ARG A 1 198 ? -13.968 -23.510 -13.182 1.00 11.47 198 ARG C CA 1
ATOM 1378 C C . ARG A 1 198 ? -14.104 -23.524 -11.639 1.00 11.32 198 ARG C C 1
ATOM 1379 O O . ARG A 1 198 ? -13.831 -22.498 -10.990 1.00 12.54 198 ARG C O 1
ATOM 1387 N N . VAL A 1 199 ? -14.633 -24.607 -11.091 1.00 12.68 199 VAL C N 1
ATOM 1388 C CA . VAL A 1 199 ? -14.988 -24.564 -9.644 1.00 13.78 199 VAL C CA 1
ATOM 1389 C C . VAL A 1 199 ? -13.729 -24.422 -8.783 1.00 13.93 199 VAL C C 1
ATOM 1390 O O . VAL A 1 199 ? -13.806 -23.676 -7.757 1.00 15.03 199 VAL C O 1
ATOM 1394 N N . LEU A 1 200 ? -12.626 -25.093 -9.062 1.00 15.83 200 LEU C N 1
ATOM 1395 C CA . LEU A 1 200 ? -11.429 -24.926 -8.195 1.00 16.04 200 LEU C CA 1
ATOM 1396 C C . LEU A 1 200 ? -10.965 -23.483 -8.149 1.00 16.52 200 LEU C C 1
ATOM 1397 O O . LEU A 1 200 ? -10.753 -22.940 -7.023 1.00 17.33 200 LEU C O 1
ATOM 1402 N N . ASP A 1 201 ? -10.809 -22.815 -9.298 1.00 14.07 201 ASP C N 1
ATOM 1403 C CA . ASP A 1 201 ? -10.325 -21.466 -9.281 1.00 13.89 201 ASP C CA 1
ATOM 1404 C C . ASP A 1 201 ? -11.316 -20.587 -8.533 1.00 13.99 201 ASP C C 1
ATOM 1405 O O . ASP A 1 201 ? -10.887 -19.661 -7.841 1.00 12.95 201 ASP C O 1
ATOM 1410 N N . THR A 1 202 ? -12.597 -20.842 -8.717 1.00 13.87 202 THR C N 1
ATOM 1411 C CA . THR A 1 202 ? -13.609 -20.003 -8.111 1.00 11.43 202 THR C CA 1
ATOM 1412 C C . THR A 1 202 ? -13.504 -20.080 -6.567 1.00 11.11 202 THR C C 1
ATOM 1413 O O . THR A 1 202 ? -13.466 -19.079 -5.882 1.00 11.84 202 THR C O 1
ATOM 1417 N N . LEU A 1 203 ? -13.528 -21.310 -6.073 1.00 12.40 203 LEU C N 1
ATOM 1418 C CA . LEU A 1 203 ? -13.477 -21.499 -4.607 1.00 12.67 203 LEU C CA 1
ATOM 1419 C C . LEU A 1 203 ? -12.141 -20.999 -4.104 1.00 12.36 203 LEU C C 1
ATOM 1420 O O . LEU A 1 203 ? -12.136 -20.347 -3.006 1.00 15.35 203 LEU C O 1
ATOM 1425 N N . VAL A 1 204 ? -11.015 -21.304 -4.701 1.00 11.46 204 VAL C N 1
ATOM 1426 C CA . VAL A 1 204 ? -9.744 -20.858 -4.172 1.00 13.01 204 VAL C CA 1
ATOM 1427 C C . VAL A 1 204 ? -9.721 -19.338 -4.016 1.00 13.23 204 VAL C C 1
ATOM 1428 O O . VAL A 1 204 ? -9.244 -18.796 -3.001 1.00 14.13 204 VAL C O 1
ATOM 1432 N N . HIS A 1 205 ? -10.219 -18.609 -5.026 1.00 13.32 205 HIS C N 1
ATOM 1433 C CA . HIS A 1 205 ? -10.223 -17.187 -4.960 1.00 13.51 205 HIS C CA 1
ATOM 1434 C C . HIS A 1 205 ? -10.992 -16.702 -3.722 1.00 12.87 205 HIS C C 1
ATOM 1435 O O . HIS A 1 205 ? -10.542 -15.777 -3.023 1.00 12.97 205 HIS C O 1
ATOM 1442 N N . ILE A 1 206 ? -12.168 -17.258 -3.520 1.00 12.71 206 ILE C N 1
ATOM 1443 C CA . ILE A 1 206 ? -13.003 -16.814 -2.390 1.00 13.98 206 ILE C CA 1
ATOM 1444 C C . ILE A 1 206 ? -12.351 -17.165 -1.038 1.00 13.55 206 ILE C C 1
ATOM 1445 O O . ILE A 1 206 ? -12.401 -16.321 -0.112 1.00 13.99 206 ILE C O 1
ATOM 1450 N N . TRP A 1 207 ? -11.769 -18.338 -0.941 1.00 14.77 207 TRP C N 1
ATOM 1451 C CA . TRP A 1 207 ? -11.047 -18.699 0.304 1.00 14.67 207 TRP C CA 1
ATOM 1452 C C . TRP A 1 207 ? -9.882 -17.749 0.517 1.00 13.44 207 TRP C C 1
ATOM 1453 O O . TRP A 1 207 ? -9.713 -17.244 1.672 1.00 13.85 207 TRP C O 1
ATOM 1464 N N . VAL A 1 208 ? -9.018 -17.517 -0.459 1.00 12.25 208 VAL C N 1
ATOM 1465 C CA . VAL A 1 208 ? -7.835 -16.734 -0.223 1.00 13.32 208 VAL C CA 1
ATOM 1466 C C . VAL A 1 208 ? -8.183 -15.274 0.059 1.00 12.30 208 VAL C C 1
ATOM 1467 O O . VAL A 1 208 ? -7.634 -14.685 1.009 1.00 13.85 208 VAL C O 1
ATOM 1471 N N . THR A 1 209 ? -9.125 -14.676 -0.651 1.00 12.23 209 THR C N 1
ATOM 1472 C CA . THR A 1 209 ? -9.460 -13.327 -0.389 1.00 12.50 209 THR C CA 1
ATOM 1473 C C . THR A 1 209 ? -10.113 -13.181 0.991 1.00 12.85 209 THR C C 1
ATOM 1474 O O . THR A 1 209 ? -9.834 -12.199 1.697 1.00 13.14 209 THR C O 1
ATOM 1478 N N . SER A 1 210 ? -10.993 -14.101 1.345 1.00 13.24 210 SER C N 1
ATOM 1479 C CA . SER A 1 210 ? -11.692 -13.957 2.639 1.00 13.53 210 SER C CA 1
ATOM 1480 C C . SER A 1 210 ? -10.774 -14.268 3.824 1.00 13.64 210 SER C C 1
ATOM 1481 O O . SER A 1 210 ? -10.992 -13.709 4.929 1.00 13.46 210 SER C O 1
ATOM 1484 N N . ILE A 1 211 ? -9.791 -15.144 3.680 1.00 13.50 211 ILE C N 1
ATOM 1485 C CA . ILE A 1 211 ? -8.890 -15.498 4.787 1.00 13.01 211 ILE C CA 1
ATOM 1486 C C . ILE A 1 211 ? -7.806 -14.440 4.925 1.00 13.22 211 ILE C C 1
ATOM 1487 O O . ILE A 1 211 ? -7.452 -14.085 6.053 1.00 14.23 211 ILE C O 1
ATOM 1492 N N . TYR A 1 212 ? -7.269 -13.909 3.822 1.00 12.97 212 TYR C N 1
ATOM 1493 C CA . TYR A 1 212 ? -6.121 -13.016 3.913 1.00 13.84 212 TYR C CA 1
ATOM 1494 C C . TYR A 1 212 ? -6.486 -11.535 3.722 1.00 14.18 212 TYR C C 1
ATOM 1495 O O . TYR A 1 212 ? -5.654 -10.672 4.011 1.00 16.39 212 TYR C O 1
ATOM 1504 N N . GLY A 1 213 ? -7.724 -11.233 3.334 1.00 14.24 213 GLY C N 1
ATOM 1505 C CA . GLY A 1 213 ? -8.130 -9.887 3.043 1.00 16.61 213 GLY C CA 1
ATOM 1506 C C . GLY A 1 213 ? -8.525 -9.114 4.292 1.00 21.12 213 GLY C C 1
ATOM 1507 O O . GLY A 1 213 ? -9.128 -9.645 5.217 1.00 20.32 213 GLY C O 1
ATOM 1508 N N . GLU A 1 214 ? -8.172 -7.836 4.320 1.00 29.04 214 GLU C N 1
ATOM 1509 C CA . GLU A 1 214 ? -8.457 -6.993 5.485 1.00 35.46 214 GLU C CA 1
ATOM 1510 C C . GLU A 1 214 ? -9.920 -6.567 5.416 1.00 39.91 214 GLU C C 1
ATOM 1511 O O . GLU A 1 214 ? -10.347 -6.095 4.374 1.00 40.98 214 GLU C O 1
#